Protein 2IEQ (pdb70)

Solvent-accessible surface area: 12269 Å² total; per-residue (Å²): 65,56,112,25,8,20,34,0,0,46,16,2,11,68,2,12,42,14,7,0,69,0,2,92,8,1,11,61,0,0,60,79,0,14,87,14,1,24,64,1,5,72,29,2,64,111,25,93,95,157,86,73,136,2,78,0,63,69,8,17,147,84,0,89,53,48,14,62,39,0,79,113,10,18,97,88,0,75,36,30,4,76,98,0,86,70,69,265,196,32,72,91,21,8,17,37,0,0,50,6,1,13,71,2,11,40,14,8,0,67,0,1,90,7,0,11,62,0,0,75,80,0,20,73,7,1,26,83,16,5,74,46,1,61,128,22,55,99,153,132,78,74,137,1,78,0,46,75,8,4,111,92,0,84,56,45,18,63,39,0,73,95,3,16,102,84,0,81,32,30,2,77,92,5,93,94,117,179,30,61,82,24,8,19,36,0,0,40,2,1,11,83,2,13,42,23,8,0,66,0,2,90,11,1,10,62,0,0,62,82,0,22,86,10,0,41,69,2,11,71,27,10,97,124,28,69,94,127,121,127,149,3,66,0,62,67,8,15,158,92,0,102,53,42,18,61,40,0,76,108,8,16,102,90,0,79,29,26,3,75,85,1,94,95,95

Organism: Human coronavirus NL63 (NCBI:txid277944)

B-factor: mean 23.49, std 12.15, range [8.64, 63.47]

Nearest PDB structures (foldseek):
  2ieq-assembly1_C  TM=1.011E+00  e=1.672E-11  Human coronavirus NL63
  2ieq-assembly1_A  TM=9.957E-01  e=9.285E-11  Human coronavirus NL63
  6zvs-assembly1_A  TM=4.758E-01  e=7.564E+00  Nostoc punctiforme
  2ieq-assembly1_B  TM=1.011E+00  e=1.582E-11  Human coronavirus NL63
  5zhy-assembly1_A  TM=9.911E-01  e=1.911E-06  Human coronavirus 229E

GO terms:
  GO:0005515 protein binding (F, IPI)
  GO:0046813 receptor-mediated virion attachment to host cell (P, IDA)
  GO:0046789 host cell surface receptor binding (F, IPI)

Sequence (265 aa):
AINNIVASFSSVNDAITQTAEAIHTVTIALNKIQDVVNQQGSALNHLTSQLTYLNLSSELKQLEAKTASLFQTTVELQGLIDQINSTYKAINNIVASFSSVNDAITQTAEAIHTVTIALNKIQDVVNQQGSALNHLTSQLLTYLNLSSELKQLEAKTASLFQTTVELQGLIDQINSTKAINNIVASFSSVNDAITQTAEAIHTVTIALNKIQDVVNQQGSALNHLTSQLTYLNLSSELKQLEAKTASLFQTTVELQGLIDQINST

Radius of gyration: 22.38 Å; Cα contacts (8 Å, |Δi|>4): 310; chains: 3; bounding box: 73×26×57 Å

Foldseek 3Di:
DLVVVLVVLVVVLVVLLVVLVVLVVVLVVVVVVLVVVQVVVVVVVVVVVCDDRDDCPVVSVVSPVVSVVSVVVSVVSVVVSVVSVVDD/DVLVVVLVVLVVVLVVLLVVLVVLVVVLVVVVVVLVVVQVVVVVVVVVVVVVDDRDDCPVVSVVSVVVSVVSVVVSVVSVVVSVVSVVD/DVLVVVLVVLVVVLVVLLVVLVVLVVVLVVVVVVLVVQQVVVVVVVVVVVVVPGDDCPVVSVVSPVVSVVSVVVSVVSVVVSVVSVVD

Secondary structure (DSSP, 8-state):
-HHHHHHHHHHHHHHHHHHHHHHHHHHHHHHHHHHHHHHHHHHHHHHH---PPP--HHHHHHHHHHHHHHHHHHHHHHHHHHHHHH--/-HHHHHHHHHHHHHHHHHHHHHHHHHHHHHHHHHHHHHHHHHHHHHHHHHH-------HHHHHHHHHHHHHHHHHHHHHHHHHHHHHH-/-HHHHHHHHHHHHHHHHHHHHHHHHHHHHHHHHHHHHHHHHHHHHHHHHHH------HHHHHHHHHHHHHHHHHHHHHHHHHHHHHH-

InterPro domains:
  IPR002551 Spike glycoprotein S1, coronavirus [PF01600] (204-610)
  IPR002552 Spike glycoprotein S2, coronavirus [PF01601] (762-1312)
  IPR042552 Spike glycoprotein, Alphacoronavirus [MF_04200] (1-1356)
  IPR043473 Spike glycoprotein S2 superfamily, coronavirus [SSF111474] (974-1092)
  IPR043473 Spike glycoprotein S2 superfamily, coronavirus [SSF111474] (1174-1284)
  IPR043607 Coronavirus spike glycoprotein S1, C-terminal [PF19209] (625-680)
  IPR043614 Spike glycoprotein S2, coronavirus, C-terminal [PF19214] (1316-1356)
  IPR044873 Spike glycoprotein S2, coronavirus, heptad repeat 1 [PS51923] (948-1067)
  IPR044874 Spike glycoprotein S2, coronavirus, heptad repeat 2 [PS51924] (1212-1308)

Structure (mmCIF, N/CA/C/O backbone):
data_2IEQ
#
_entry.id   2IEQ
#
_cell.length_a   50.020
_cell.length_b   51.688
_cell.length_c   54.080
_cell.angle_alpha   90.00
_cell.angle_beta   107.56
_cell.angle_gamma   90.00
#
_symmetry.space_group_name_H-M   'P 1 21 1'
#
loop_
_entity.id
_entity.type
_entity.pdbx_description
1 polymer 'Spike glycoprotein'
2 non-polymer 'SODIUM ION'
3 non-polymer 'ACETATE ION'
4 water water
#
loop_
_atom_site.group_PDB
_atom_site.id
_atom_site.type_symbol
_atom_site.label_atom_id
_atom_site.label_alt_id
_atom_site.label_comp_id
_atom_site.label_asym_id
_atom_site.label_entity_id
_atom_site.label_seq_id
_atom_site.pdbx_PDB_ins_code
_atom_site.Cartn_x
_atom_site.Cartn_y
_atom_site.Cartn_z
_atom_site.occupancy
_atom_site.B_iso_or_equiv
_atom_site.auth_seq_id
_atom_site.auth_comp_id
_atom_site.auth_asym_id
_atom_site.auth_atom_id
_atom_site.pdbx_PDB_model_num
ATOM 1 N N . ALA A 1 2 ? 16.720 27.984 34.032 1.00 42.77 2 ALA A N 1
ATOM 2 C CA . ALA A 1 2 ? 18.142 27.593 33.805 1.00 41.98 2 ALA A CA 1
ATOM 3 C C . ALA A 1 2 ? 18.336 26.880 32.453 1.00 41.29 2 ALA A C 1
ATOM 4 O O . ALA A 1 2 ? 19.448 26.902 31.890 1.00 41.27 2 ALA A O 1
ATOM 6 N N . ILE A 1 3 ? 17.249 26.283 31.935 1.00 39.60 3 ILE A N 1
ATOM 7 C CA . ILE A 1 3 ? 17.254 25.522 30.681 1.00 38.13 3 ILE A CA 1
ATOM 8 C C . ILE A 1 3 ? 17.812 26.347 29.546 1.00 36.56 3 ILE A C 1
ATOM 9 O O . ILE A 1 3 ? 18.604 25.850 28.744 1.00 35.08 3 ILE A O 1
ATOM 14 N N . ASN A 1 4 ? 17.400 27.611 29.479 1.00 34.45 4 ASN A N 1
ATOM 15 C CA . ASN A 1 4 ? 17.848 28.466 28.400 1.00 32.66 4 ASN A CA 1
ATOM 16 C C . ASN A 1 4 ? 19.362 28.546 28.366 1.00 30.15 4 ASN A C 1
ATOM 17 O O . ASN A 1 4 ? 19.931 28.492 27.296 1.00 29.40 4 ASN A O 1
ATOM 22 N N . ASN A 1 5 ? 19.994 28.669 29.532 1.00 27.71 5 ASN A N 1
ATOM 23 C CA . ASN A 1 5 ? 21.445 28.826 29.586 1.00 26.15 5 ASN A CA 1
ATOM 24 C C . ASN A 1 5 ? 22.190 27.524 29.318 1.00 25.42 5 ASN A C 1
ATOM 25 O O . ASN A 1 5 ? 23.310 27.561 28.813 1.00 23.20 5 ASN A O 1
ATOM 30 N N . ILE A 1 6 ? 21.595 26.393 29.722 1.00 23.41 6 ILE A N 1
ATOM 31 C CA . ILE A 1 6 ? 22.086 25.068 29.298 1.00 21.41 6 ILE A CA 1
ATOM 32 C C . ILE A 1 6 ? 22.026 24.901 27.781 1.00 20.28 6 ILE A C 1
ATOM 33 O O . ILE A 1 6 ? 23.000 24.448 27.169 1.00 18.98 6 ILE A O 1
ATOM 38 N N . VAL A 1 7 ? 20.878 25.231 27.187 1.00 19.44 7 VAL A N 1
ATOM 39 C CA . VAL A 1 7 ? 20.752 25.237 25.741 1.00 19.03 7 VAL A CA 1
ATOM 40 C C . VAL A 1 7 ? 21.775 26.152 25.075 1.00 18.74 7 VAL A C 1
ATOM 41 O O . VAL A 1 7 ? 22.439 25.747 24.114 1.00 18.79 7 VAL A O 1
ATOM 45 N N . ALA A 1 8 ? 21.928 27.369 25.586 1.00 17.91 8 ALA A N 1
ATOM 46 C CA . ALA A 1 8 ? 22.839 28.317 24.972 1.00 16.69 8 ALA A CA 1
ATOM 47 C C . ALA A 1 8 ? 24.283 27.803 25.105 1.00 16.33 8 ALA A C 1
ATOM 48 O O . ALA A 1 8 ? 25.131 27.995 24.201 1.00 14.81 8 ALA A O 1
ATOM 50 N N . SER A 1 9 ? 24.550 27.147 26.210 1.00 14.35 9 SER A N 1
ATOM 51 C CA . SER A 1 9 ? 25.914 26.657 26.466 1.00 15.70 9 SER A CA 1
ATOM 52 C C . SER A 1 9 ? 26.230 25.492 25.504 1.00 15.30 9 SER A C 1
ATOM 53 O O . SER A 1 9 ? 27.299 25.461 24.893 1.00 15.27 9 SER A O 1
ATOM 56 N N . PHE A 1 10 ? 25.305 24.529 25.346 1.00 14.83 10 PHE A N 1
ATOM 57 C CA . PHE A 1 10 ? 25.519 23.489 24.298 1.00 13.32 10 PHE A CA 1
ATOM 58 C C . PHE A 1 10 ? 25.633 24.101 22.909 1.00 14.19 10 PHE A C 1
ATOM 59 O O . PHE A 1 10 ? 26.438 23.635 22.091 1.00 13.31 10 PHE A O 1
ATOM 67 N N . SER A 1 11 ? 24.812 25.123 22.599 1.00 13.08 11 SER A N 1
ATOM 68 C CA . SER A 1 11 ? 24.937 25.762 21.274 1.00 14.37 11 SER A CA 1
ATOM 69 C C . SER A 1 11 ? 26.343 26.398 21.082 1.00 14.60 11 SER A C 1
ATOM 70 O O . SER A 1 11 ? 26.943 26.339 19.980 1.00 14.85 11 SER A O 1
ATOM 73 N N . SER A 1 12 ? 26.855 26.997 22.145 1.00 14.18 12 SER A N 1
ATOM 74 C CA . SER A 1 12 ? 28.209 27.577 22.090 1.00 15.22 12 SER A CA 1
ATOM 75 C C . SER A 1 12 ? 29.243 26.478 21.829 1.00 13.55 12 SER A C 1
ATOM 76 O O . SER A 1 12 ? 30.131 26.614 20.977 1.00 13.62 12 SER A O 1
ATOM 79 N N . VAL A 1 13 ? 29.098 25.355 22.530 1.00 13.54 13 VAL A N 1
ATOM 80 C CA . VAL A 1 13 ? 30.033 24.221 22.348 1.00 12.73 13 VAL A CA 1
ATOM 81 C C . VAL A 1 13 ? 29.916 23.663 20.909 1.00 12.62 13 VAL A C 1
ATOM 82 O O . VAL A 1 13 ? 30.901 23.320 20.301 1.00 11.93 13 VAL A O 1
ATOM 86 N N . ASN A 1 14 ? 28.689 23.548 20.386 1.00 12.09 14 ASN A N 1
ATOM 87 C CA . ASN A 1 14 ? 28.511 22.983 19.040 1.00 12.79 14 ASN A CA 1
ATOM 88 C C . ASN A 1 14 ? 29.191 23.912 18.037 1.00 14.64 14 ASN A C 1
ATOM 89 O O . ASN A 1 14 ? 29.760 23.454 17.030 1.00 14.58 14 ASN A O 1
ATOM 94 N N . ASP A 1 15 ? 29.113 25.220 18.274 1.00 15.81 15 ASP A N 1
ATOM 95 C CA . ASP A 1 15 ? 29.847 26.166 17.416 1.00 17.56 15 ASP A CA 1
ATOM 96 C C . ASP A 1 15 ? 31.376 25.920 17.442 1.00 16.30 15 ASP A C 1
ATOM 97 O O . ASP A 1 15 ? 32.045 25.997 16.422 1.00 16.30 15 ASP A O 1
ATOM 102 N N . ALA A 1 16 ? 31.916 25.594 18.616 1.00 15.14 16 ALA A N 1
ATOM 103 C CA . ALA A 1 16 ? 33.350 25.286 18.743 1.00 13.55 16 ALA A CA 1
ATOM 104 C C . ALA A 1 16 ? 33.666 23.991 17.966 1.00 12.41 16 ALA A C 1
ATOM 105 O O . ALA A 1 16 ? 34.692 23.894 17.275 1.00 14.93 16 ALA A O 1
ATOM 107 N N . ILE A 1 17 ? 32.747 23.024 17.995 1.00 10.22 17 ILE A N 1
ATOM 108 C CA . ILE A 1 17 ? 33.007 21.753 17.309 1.00 11.30 17 ILE A CA 1
ATOM 109 C C . ILE A 1 17 ? 33.050 22.026 15.789 1.00 10.96 17 ILE A C 1
ATOM 110 O O . ILE A 1 17 ? 33.927 21.542 15.116 1.00 11.94 17 ILE A O 1
ATOM 115 N N . THR A 1 18 ? 32.103 22.838 15.297 1.00 10.94 18 THR A N 1
ATOM 116 C CA . THR A 1 18 ? 32.078 23.282 13.895 1.00 12.63 18 THR A CA 1
ATOM 117 C C . THR A 1 18 ? 33.389 23.946 13.493 1.00 11.50 18 THR A C 1
ATOM 118 O O . THR A 1 18 ? 33.988 23.587 12.465 1.00 13.77 18 THR A O 1
ATOM 122 N N . GLN A 1 19 ? 33.882 24.875 14.305 1.00 11.89 19 GLN A N 1
ATOM 123 C CA . GLN A 1 19 ? 35.087 25.632 14.031 1.00 13.10 19 GLN A CA 1
ATOM 124 C C . GLN A 1 19 ? 36.285 24.677 13.997 1.00 12.79 19 GLN A C 1
ATOM 125 O O . GLN A 1 19 ? 37.207 24.803 13.164 1.00 12.31 19 GLN A O 1
ATOM 131 N N . THR A 1 20 ? 36.278 23.707 14.883 1.00 11.71 20 THR A N 1
ATOM 132 C CA . THR A 1 20 ? 37.386 22.720 14.947 1.00 11.07 20 THR A CA 1
ATOM 133 C C . THR A 1 20 ? 37.390 21.853 13.679 1.00 12.02 20 THR A C 1
ATOM 134 O O . THR A 1 20 ? 38.428 21.572 13.140 1.00 10.80 20 THR A O 1
ATOM 138 N N . ALA A 1 21 ? 36.209 21.439 13.213 1.00 12.74 21 ALA A N 1
ATOM 139 C CA . ALA A 1 21 ? 36.130 20.584 12.034 1.00 12.95 21 ALA A CA 1
ATOM 140 C C . ALA A 1 21 ? 36.681 21.374 10.867 1.00 12.45 21 ALA A C 1
ATOM 141 O O . ALA A 1 21 ? 37.432 20.826 10.057 1.00 10.83 21 ALA A O 1
ATOM 143 N N . GLU A 1 22 ? 36.279 22.651 10.794 1.00 13.37 22 GLU A N 1
ATOM 144 C CA . GLU A 1 22 ? 36.721 23.553 9.730 1.00 12.67 22 GLU A CA 1
ATOM 145 C C . GLU A 1 22 ? 38.237 23.764 9.776 1.00 13.87 22 GLU A C 1
ATOM 146 O O . GLU A 1 22 ? 38.948 23.719 8.742 1.00 12.54 22 GLU A O 1
ATOM 152 N N . ALA A 1 23 ? 38.737 23.931 10.993 1.00 11.46 23 ALA A N 1
ATOM 153 C CA . ALA A 1 23 ? 40.170 24.148 11.173 1.00 12.34 23 ALA A CA 1
ATOM 154 C C . ALA A 1 23 ? 40.911 22.903 10.741 1.00 12.07 23 ALA A C 1
ATOM 155 O O . ALA A 1 23 ? 41.933 22.977 10.031 1.00 12.30 23 ALA A O 1
ATOM 157 N N . ILE A 1 24 ? 40.432 21.730 11.139 1.00 10.28 24 ILE A N 1
ATOM 158 C CA . ILE A 1 24 ? 41.136 20.498 10.653 1.00 11.90 24 ILE A CA 1
ATOM 159 C C . ILE A 1 24 ? 41.114 20.350 9.112 1.00 12.67 24 ILE A C 1
ATOM 160 O O . ILE A 1 24 ? 42.107 19.890 8.454 1.00 11.25 24 ILE A O 1
ATOM 165 N N . HIS A 1 25 ? 39.961 20.718 8.517 1.00 11.94 25 HIS A N 1
ATOM 166 C CA . HIS A 1 25 ? 39.868 20.767 7.045 1.00 12.31 25 HIS A CA 1
ATOM 167 C C . HIS A 1 25 ? 41.001 21.636 6.471 1.00 11.79 25 HIS A C 1
ATOM 168 O O . HIS A 1 25 ? 41.702 21.191 5.550 1.00 12.16 25 HIS A O 1
ATOM 175 N N . THR A 1 26 ? 41.199 22.842 7.018 1.00 11.95 26 THR A N 1
ATOM 176 C CA . THR A 1 26 ? 42.239 23.781 6.515 1.00 11.75 26 THR A CA 1
ATOM 177 C C . THR A 1 26 ? 43.648 23.166 6.683 1.00 10.79 26 THR A C 1
ATOM 178 O O . THR A 1 26 ? 44.516 23.262 5.799 1.00 11.28 26 THR A O 1
ATOM 182 N N . VAL A 1 27 ? 43.876 22.541 7.831 1.00 9.23 27 VAL A N 1
ATOM 183 C CA . VAL A 1 27 ? 45.193 21.888 8.060 1.00 8.92 27 VAL A CA 1
ATOM 184 C C . VAL A 1 27 ? 45.401 20.792 6.970 1.00 10.44 27 VAL A C 1
ATOM 185 O O . VAL A 1 27 ? 46.506 20.620 6.454 1.00 12.10 27 VAL A O 1
ATOM 189 N N . THR A 1 28 ? 44.353 20.049 6.624 1.00 10.62 28 THR A N 1
ATOM 190 C CA . THR A 1 28 ? 44.433 18.972 5.605 1.00 12.11 28 THR A CA 1
ATOM 191 C C . THR A 1 28 ? 44.856 19.563 4.236 1.00 13.15 28 THR A C 1
ATOM 192 O O . THR A 1 28 ? 45.750 19.016 3.524 1.00 12.35 28 THR A O 1
ATOM 196 N N . ILE A 1 29 ? 44.238 20.687 3.891 1.00 12.51 29 ILE A N 1
ATOM 197 C CA . ILE A 1 29 ? 44.550 21.385 2.645 1.00 12.57 29 ILE A CA 1
ATOM 198 C C . ILE A 1 29 ? 46.038 21.850 2.708 1.00 13.27 29 ILE A C 1
ATOM 199 O O . ILE A 1 29 ? 46.787 21.609 1.748 1.00 12.99 29 ILE A O 1
ATOM 204 N N . ALA A 1 30 ? 46.447 22.418 3.841 1.00 11.74 30 ALA A N 1
ATOM 205 C CA . ALA A 1 30 ? 47.857 22.882 4.020 1.00 11.18 30 ALA A CA 1
ATOM 206 C C . ALA A 1 30 ? 48.839 21.721 3.840 1.00 10.85 30 ALA A C 1
ATOM 207 O O . ALA A 1 30 ? 49.841 21.815 3.076 1.00 12.46 30 ALA A O 1
ATOM 209 N N . LEU A 1 31 ? 48.571 20.607 4.526 1.00 10.27 31 LEU A N 1
ATOM 210 C CA . LEU A 1 31 ? 49.466 19.438 4.489 1.00 12.13 31 LEU A CA 1
ATOM 211 C C . LEU A 1 31 ? 49.571 18.851 3.036 1.00 11.93 31 LEU A C 1
ATOM 212 O O . LEU A 1 31 ? 50.661 18.455 2.615 1.00 12.67 31 LEU A O 1
ATOM 217 N N . ASN A 1 32 ? 48.453 18.841 2.308 1.00 12.42 32 ASN A N 1
ATOM 218 C CA . ASN A 1 32 ? 48.430 18.371 0.900 1.00 15.51 32 ASN A CA 1
ATOM 219 C C . ASN A 1 32 ? 49.288 19.277 -0.008 1.00 14.27 32 ASN A C 1
ATOM 220 O O . ASN A 1 32 ? 50.081 18.747 -0.844 1.00 15.51 32 ASN A O 1
ATOM 225 N N . LYS A 1 33 ? 49.177 20.601 0.182 1.00 13.65 33 LYS A N 1
ATOM 226 C CA . LYS A 1 33 ? 49.978 21.560 -0.582 1.00 13.98 33 LYS A CA 1
ATOM 227 C C . LYS A 1 33 ? 51.449 21.360 -0.222 1.00 14.10 33 LYS A C 1
ATOM 228 O O . LYS A 1 33 ? 52.293 21.394 -1.074 1.00 13.73 33 LYS A O 1
ATOM 234 N N . ILE A 1 34 ? 51.738 21.113 1.039 1.00 13.14 34 ILE A N 1
ATOM 235 C CA . ILE A 1 34 ? 53.164 20.903 1.460 1.00 12.45 34 ILE A CA 1
ATOM 236 C C . ILE A 1 34 ? 53.739 19.684 0.720 1.00 13.47 34 ILE A C 1
ATOM 237 O O . ILE A 1 34 ? 54.842 19.744 0.145 1.00 13.78 34 ILE A O 1
ATOM 242 N N . GLN A 1 35 ? 53.020 18.566 0.792 1.00 14.54 35 GLN A N 1
ATOM 243 C CA . GLN A 1 35 ? 53.444 17.264 0.181 1.00 14.82 35 GLN A CA 1
ATOM 244 C C . GLN A 1 35 ? 53.807 17.458 -1.304 1.00 15.46 35 GLN A C 1
ATOM 245 O O . GLN A 1 35 ? 54.883 17.033 -1.751 1.00 14.70 35 GLN A O 1
ATOM 251 N N . ASP A 1 36 ? 52.910 18.134 -2.013 1.00 16.28 36 ASP A N 1
ATOM 252 C CA . ASP A 1 36 ? 52.980 18.375 -3.472 1.00 17.51 36 ASP A CA 1
ATOM 253 C C . ASP A 1 36 ? 54.226 19.166 -3.765 1.00 16.23 36 ASP A C 1
ATOM 254 O O . ASP A 1 36 ? 55.030 18.790 -4.643 1.00 18.36 36 ASP A O 1
ATOM 259 N N . VAL A 1 37 ? 54.494 20.211 -2.977 1.00 15.41 37 VAL A N 1
ATOM 260 C CA . VAL A 1 37 ? 55.712 20.998 -3.233 1.00 15.80 37 VAL A CA 1
ATOM 261 C C . VAL A 1 37 ? 56.983 20.241 -2.851 1.00 16.65 37 VAL A C 1
ATOM 262 O O . VAL A 1 37 ? 57.981 20.225 -3.624 1.00 15.21 37 VAL A O 1
ATOM 266 N N . VAL A 1 38 ? 56.979 19.604 -1.675 1.00 15.53 38 VAL A N 1
ATOM 267 C CA . VAL A 1 38 ? 58.189 18.951 -1.182 1.00 16.40 38 VAL A CA 1
ATOM 268 C C . VAL A 1 38 ? 58.587 17.874 -2.174 1.00 16.27 38 VAL A C 1
ATOM 269 O O . VAL A 1 38 ? 59.801 17.697 -2.450 1.00 17.32 38 VAL A O 1
ATOM 273 N N . ASN A 1 39 ? 57.579 17.191 -2.738 1.00 17.24 39 ASN A N 1
ATOM 274 C CA . ASN A 1 39 ? 57.851 16.092 -3.678 1.00 18.94 39 ASN A CA 1
ATOM 275 C C . ASN A 1 39 ? 58.276 16.615 -5.045 1.00 20.24 39 ASN A C 1
ATOM 276 O O . ASN A 1 39 ? 59.139 16.021 -5.709 1.00 20.96 39 ASN A O 1
ATOM 281 N N . GLN A 1 40 ? 57.734 17.759 -5.425 1.00 20.83 40 GLN A N 1
ATOM 282 C CA . GLN A 1 40 ? 58.291 18.442 -6.619 1.00 21.87 40 GLN A CA 1
ATOM 283 C C . GLN A 1 40 ? 59.776 18.765 -6.447 1.00 22.02 40 GLN A C 1
ATOM 284 O O . GLN A 1 40 ? 60.591 18.552 -7.360 1.00 22.25 40 GLN A O 1
ATOM 290 N N . GLN A 1 41 ? 60.166 19.276 -5.280 1.00 19.83 41 GLN A N 1
ATOM 291 C CA . GLN A 1 41 ? 61.574 19.602 -5.064 1.00 20.39 41 GLN A CA 1
ATOM 292 C C . GLN A 1 41 ? 62.482 18.386 -4.952 1.00 22.19 41 GLN A C 1
ATOM 293 O O . GLN A 1 41 ? 63.612 18.416 -5.442 1.00 22.73 41 GLN A O 1
ATOM 299 N N . GLY A 1 42 ? 62.021 17.338 -4.276 1.00 22.19 42 GLY A N 1
ATOM 300 C CA . GLY A 1 42 ? 62.767 16.096 -4.192 1.00 23.13 42 GLY A CA 1
ATOM 301 C C . GLY A 1 42 ? 63.038 15.547 -5.588 1.00 25.47 42 GLY A C 1
ATOM 302 O O . GLY A 1 42 ? 64.129 15.037 -5.840 1.00 24.74 42 GLY A O 1
ATOM 303 N N . SER A 1 43 ? 62.048 15.671 -6.479 1.00 27.01 43 SER A N 1
ATOM 304 C CA . SER A 1 43 ? 62.154 15.159 -7.859 1.00 29.41 43 SER A CA 1
ATOM 305 C C . SER A 1 43 ? 63.182 15.976 -8.635 1.00 30.29 43 SER A C 1
ATOM 306 O O . SER A 1 43 ? 64.040 15.412 -9.324 1.00 29.84 43 SER A O 1
ATOM 309 N N . ALA A 1 44 ? 63.117 17.298 -8.481 1.00 31.45 44 ALA A N 1
ATOM 310 C CA . ALA A 1 44 ? 64.086 18.186 -9.113 1.00 32.06 44 ALA A CA 1
ATOM 311 C C . ALA A 1 44 ? 65.503 17.889 -8.625 1.00 33.36 44 ALA A C 1
ATOM 312 O O . ALA A 1 44 ? 66.431 17.805 -9.445 1.00 33.02 44 ALA A O 1
ATOM 314 N N . LEU A 1 45 ? 65.675 17.688 -7.313 1.00 34.14 45 LEU A N 1
ATOM 315 C CA . LEU A 1 45 ? 66.969 17.299 -6.753 1.00 35.88 45 LEU A CA 1
ATOM 316 C C . LEU A 1 45 ? 67.444 15.957 -7.274 1.00 36.88 45 LEU A C 1
ATOM 317 O O . LEU A 1 45 ? 68.651 15.786 -7.481 1.00 37.55 45 LEU A O 1
ATOM 322 N N . ASN A 1 46 ? 66.526 14.999 -7.433 1.00 37.79 46 ASN A N 1
ATOM 323 C CA . ASN A 1 46 ? 66.917 13.675 -7.941 1.00 39.86 46 ASN A CA 1
ATOM 324 C C . ASN A 1 46 ? 67.539 13.819 -9.315 1.00 40.93 46 ASN A C 1
ATOM 325 O O . ASN A 1 46 ? 68.704 13.436 -9.516 1.00 41.28 46 ASN A O 1
ATOM 330 N N . HIS A 1 47 ? 66.765 14.412 -10.224 1.00 42.24 47 HIS A N 1
ATOM 331 C CA . HIS A 1 47 ? 67.192 14.692 -11.582 1.00 45.15 47 HIS A CA 1
ATOM 332 C C . HIS A 1 47 ? 68.573 15.347 -11.626 1.00 46.01 47 HIS A C 1
ATOM 333 O O . HIS A 1 47 ? 69.477 14.875 -12.328 1.00 46.81 47 HIS A O 1
ATOM 340 N N . LEU A 1 48 ? 68.731 16.417 -10.855 1.00 47.29 48 LEU A N 1
ATOM 341 C CA . LEU A 1 48 ? 69.955 17.205 -10.819 1.00 48.41 48 LEU A CA 1
ATOM 342 C C . LEU A 1 48 ? 71.151 16.432 -10.260 1.00 49.71 48 LEU A C 1
ATOM 343 O O . LEU A 1 48 ? 72.300 16.717 -10.613 1.00 49.72 48 LEU A O 1
ATOM 348 N N . THR A 1 49 ? 70.899 15.466 -9.380 1.00 50.90 49 THR A N 1
ATOM 349 C CA . THR A 1 49 ? 71.991 14.645 -8.890 1.00 52.46 49 THR A CA 1
ATOM 350 C C . THR A 1 49 ? 72.337 13.607 -9.959 1.00 53.26 49 THR A C 1
ATOM 351 O 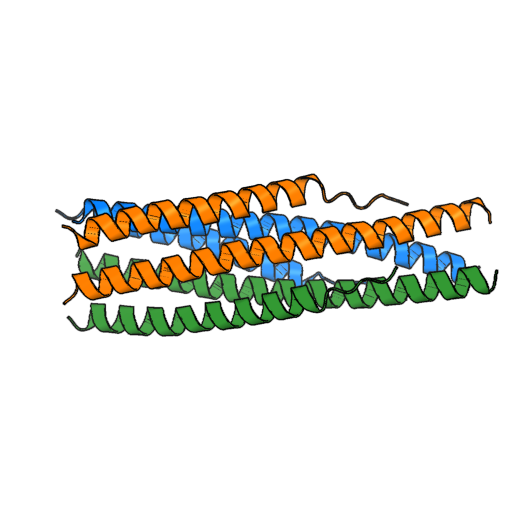O . THR A 1 49 ? 73.506 13.344 -10.221 1.00 53.29 49 THR A O 1
ATOM 355 N N . SER A 1 50 ? 71.307 13.064 -10.596 1.00 54.59 50 SER A N 1
ATOM 356 C CA . SER A 1 50 ? 71.443 12.119 -11.700 1.00 55.66 50 SER A CA 1
ATOM 357 C C . SER A 1 50 ? 72.154 12.694 -12.947 1.00 56.38 50 SER A C 1
ATOM 358 O O . SER A 1 50 ? 72.326 11.981 -13.951 1.00 56.61 50 SER A O 1
ATOM 361 N N . GLN A 1 51 ? 72.541 13.973 -12.882 1.00 56.67 51 GLN A N 1
ATOM 362 C CA . GLN A 1 51 ? 73.234 14.661 -13.983 1.00 56.96 51 GLN A CA 1
ATOM 363 C C . GLN A 1 51 ? 74.611 15.161 -13.580 1.00 56.70 51 GLN A C 1
ATOM 364 O O . GLN A 1 51 ? 75.609 14.512 -13.873 1.00 56.75 51 GLN A O 1
ATOM 370 N N . LEU A 1 69 ? 66.356 10.150 -2.963 1.00 34.32 69 LEU A N 1
ATOM 371 C CA . LEU A 1 69 ? 65.640 10.915 -1.940 1.00 33.56 69 LEU A CA 1
ATOM 372 C C . LEU A 1 69 ? 64.268 10.327 -1.641 1.00 32.29 69 LEU A C 1
ATOM 373 O O . LEU A 1 69 ? 63.531 9.944 -2.546 1.00 33.46 69 LEU A O 1
ATOM 378 N N . THR A 1 70 ? 63.918 10.278 -0.366 1.00 30.50 70 THR A N 1
ATOM 379 C CA . THR A 1 70 ? 62.617 9.748 0.044 1.00 28.43 70 THR A CA 1
ATOM 380 C C . THR A 1 70 ? 61.426 10.506 -0.565 1.00 27.41 70 THR A C 1
ATOM 381 O O . THR A 1 70 ? 61.448 11.744 -0.652 1.00 26.26 70 THR A O 1
ATOM 385 N N . TYR A 1 71 ? 60.400 9.774 -1.006 1.00 24.61 71 TYR A N 1
ATOM 386 C CA . TYR A 1 71 ? 59.129 10.416 -1.388 1.00 23.16 71 TYR A CA 1
ATOM 387 C C . TYR A 1 71 ? 58.329 10.754 -0.110 1.00 20.30 71 TYR A C 1
ATOM 388 O O . TYR A 1 71 ? 58.203 9.900 0.762 1.00 22.12 71 TYR A O 1
ATOM 397 N N . LEU A 1 72 ? 57.829 11.981 0.023 1.00 16.77 72 LEU A N 1
ATOM 398 C CA . LEU A 1 72 ? 57.026 12.332 1.233 1.00 15.67 72 LEU A CA 1
ATOM 399 C C . LEU A 1 72 ? 55.608 11.820 1.033 1.00 13.75 72 LEU A C 1
ATOM 400 O O . LEU A 1 72 ? 54.867 12.314 0.153 1.00 15.58 72 LEU A O 1
ATOM 405 N N . ASN A 1 73 ? 55.213 10.883 1.914 1.00 12.72 73 ASN A N 1
ATOM 406 C CA . ASN A 1 73 ? 53.926 10.225 1.741 1.00 12.85 73 ASN A CA 1
ATOM 407 C C . ASN A 1 73 ? 53.015 10.534 2.913 1.00 11.37 73 ASN A C 1
ATOM 408 O O . ASN A 1 73 ? 53.211 9.959 4.007 1.00 11.92 73 ASN A O 1
ATOM 413 N N . LEU A 1 74 ? 52.062 11.454 2.715 1.00 11.23 74 LEU A N 1
ATOM 414 C CA . LEU A 1 74 ? 51.106 11.834 3.751 1.00 11.30 74 LEU A CA 1
ATOM 415 C C . LEU A 1 74 ? 49.679 11.277 3.459 1.00 12.74 74 LEU A C 1
ATOM 416 O O . LEU A 1 74 ? 48.700 11.738 4.001 1.00 12.34 74 LEU A O 1
ATOM 421 N N . SER A 1 75 ? 49.590 10.326 2.525 1.00 10.79 75 SER A N 1
ATOM 422 C CA . SER A 1 75 ? 48.252 9.904 2.044 1.00 11.78 75 SER A CA 1
ATOM 423 C C . SER A 1 75 ? 47.373 9.367 3.187 1.00 12.22 75 SER A C 1
ATOM 424 O O . SER A 1 75 ? 46.175 9.738 3.255 1.00 13.67 75 SER A O 1
ATOM 427 N N . SER A 1 76 ? 47.970 8.542 4.056 1.00 12.84 76 SER A N 1
ATOM 428 C CA . SER A 1 76 ? 47.207 7.908 5.175 1.00 13.84 76 SER A CA 1
ATOM 429 C C . SER A 1 76 ? 46.763 8.987 6.165 1.00 13.85 76 SER A C 1
ATOM 430 O O . SER A 1 76 ? 45.631 8.955 6.660 1.00 15.04 76 SER A O 1
ATOM 433 N N . GLU A 1 77 ? 47.671 9.940 6.436 1.00 12.72 77 GLU A N 1
ATOM 434 C CA . GLU A 1 77 ? 47.328 10.997 7.397 1.00 12.17 77 GLU A CA 1
ATOM 435 C C . GLU A 1 77 ? 46.233 11.899 6.852 1.00 12.40 77 GLU A C 1
ATOM 436 O O . GLU A 1 77 ? 45.292 12.266 7.584 1.00 11.56 77 GLU A O 1
ATOM 442 N N . LEU A 1 78 ? 46.302 12.269 5.577 1.00 12.17 78 LEU A N 1
ATOM 443 C CA . LEU A 1 78 ? 45.260 13.140 4.974 1.00 13.84 78 LEU A CA 1
ATOM 444 C C . LEU A 1 78 ? 43.944 12.413 5.043 1.00 14.16 78 LEU A C 1
ATOM 445 O O . LEU A 1 78 ? 42.923 13.006 5.386 1.00 13.35 78 LEU A O 1
ATOM 450 N N . LYS A 1 79 ? 43.951 11.120 4.691 1.00 14.09 79 LYS A N 1
ATOM 451 C CA . LYS A 1 79 ? 42.686 10.364 4.722 1.00 15.99 79 LYS A CA 1
ATOM 452 C C . LYS A 1 79 ? 42.071 10.342 6.138 1.00 16.09 79 LYS A C 1
ATOM 453 O O . LYS A 1 79 ? 40.849 10.543 6.298 1.00 14.74 79 LYS A O 1
ATOM 459 N N . GLN A 1 80 ? 42.917 10.092 7.130 1.00 15.52 80 GLN A N 1
ATOM 460 C CA . GLN A 1 80 ? 42.502 10.070 8.537 1.00 15.59 80 GLN A CA 1
ATOM 461 C C . GLN A 1 80 ? 41.913 11.440 8.944 1.00 14.26 80 GLN A C 1
ATOM 462 O O . GLN A 1 80 ? 40.880 11.485 9.662 1.00 14.35 80 GLN A O 1
ATOM 468 N N . LEU A 1 81 ? 42.548 12.538 8.494 1.00 12.45 81 LEU A N 1
ATOM 469 C CA . LEU A 1 81 ? 42.076 13.877 8.875 1.00 12.93 81 LEU A CA 1
ATOM 470 C C . LEU A 1 81 ? 40.752 14.178 8.190 1.00 14.60 81 LEU A C 1
ATOM 471 O O . LEU A 1 81 ? 39.867 14.783 8.809 1.00 13.59 81 LEU A O 1
ATOM 476 N N . GLU A 1 82 ? 40.613 13.765 6.919 1.00 15.28 82 GLU A N 1
ATOM 477 C CA . GLU A 1 82 ? 39.307 13.918 6.234 1.00 16.28 82 GLU A CA 1
ATOM 478 C C . GLU A 1 82 ? 38.235 13.125 6.989 1.00 16.69 82 GLU A C 1
ATOM 479 O O . GLU A 1 82 ? 37.096 13.594 7.145 1.00 17.06 82 GLU A O 1
ATOM 485 N N . ALA A 1 83 ? 38.607 11.958 7.524 1.00 16.59 83 ALA A N 1
ATOM 486 C CA . ALA A 1 83 ? 37.650 11.107 8.279 1.00 16.71 83 ALA A CA 1
ATOM 487 C C . ALA A 1 83 ? 37.201 11.814 9.567 1.00 15.92 83 ALA A C 1
ATOM 488 O O . ALA A 1 83 ? 36.000 11.830 9.899 1.00 13.68 83 ALA A O 1
ATOM 490 N N . LYS A 1 84 ? 38.162 12.404 10.282 1.00 15.63 84 LYS A N 1
ATOM 491 C CA . LYS A 1 84 ? 37.882 13.178 11.496 1.00 15.98 84 LYS A CA 1
ATOM 492 C C . LYS A 1 84 ? 37.041 14.433 11.240 1.00 14.53 84 LYS A C 1
ATOM 493 O O . LYS A 1 84 ? 36.111 14.752 12.014 1.00 16.67 84 LYS A O 1
ATOM 499 N N . THR A 1 85 ? 37.321 15.157 10.171 1.00 14.12 85 THR A N 1
ATOM 500 C CA . THR A 1 85 ? 36.523 16.300 9.782 1.00 13.33 85 THR A CA 1
ATOM 501 C C . THR A 1 85 ? 35.051 15.926 9.583 1.00 14.34 85 THR A C 1
ATOM 502 O O . THR A 1 85 ? 34.116 16.532 10.140 1.00 13.89 85 THR A O 1
ATOM 506 N N . ALA A 1 86 ? 34.838 14.910 8.772 1.00 14.26 86 ALA A N 1
ATOM 507 C CA . ALA A 1 86 ? 33.465 14.418 8.526 1.00 14.28 86 ALA A CA 1
ATOM 508 C C . ALA A 1 86 ? 32.779 13.935 9.801 1.00 15.63 86 ALA A C 1
ATOM 509 O O . ALA A 1 86 ? 31.595 14.215 10.035 1.00 16.49 86 ALA A O 1
ATOM 511 N N . SER A 1 87 ? 33.486 13.209 10.639 1.00 14.58 87 SER A N 1
ATOM 512 C CA . SER A 1 87 ? 32.856 12.702 11.876 1.00 16.41 87 SER A CA 1
ATOM 513 C C . SER A 1 87 ? 32.508 13.825 12.831 1.00 15.38 87 SER A C 1
ATOM 514 O O . SER A 1 87 ? 31.457 13.790 13.473 1.00 16.49 87 SER A O 1
ATOM 517 N N . LEU A 1 88 ? 33.389 14.834 12.931 1.00 14.63 88 LEU A N 1
ATOM 518 C CA . LEU A 1 88 ? 33.119 16.028 13.727 1.00 14.32 88 LEU A CA 1
ATOM 519 C C . LEU A 1 88 ? 31.865 16.727 13.204 1.00 15.44 88 LEU A C 1
ATOM 520 O O . LEU A 1 88 ? 30.993 17.092 14.000 1.00 14.72 88 LEU A O 1
ATOM 525 N N . PHE A 1 89 ? 31.781 16.925 11.875 1.00 15.56 89 PHE A N 1
ATOM 526 C CA . PHE A 1 89 ? 30.524 17.500 11.313 1.00 16.37 89 PHE A CA 1
ATOM 527 C C . PHE A 1 89 ? 29.277 16.657 11.645 1.00 17.18 89 PHE A C 1
ATOM 528 O O . PHE A 1 89 ? 28.219 17.201 11.983 1.00 17.26 89 PHE A O 1
ATOM 536 N N . GLN A 1 90 ? 29.407 15.346 11.610 1.00 17.55 90 GLN A N 1
ATOM 537 C CA . GLN A 1 90 ? 28.277 14.468 11.942 1.00 19.02 90 GLN A CA 1
ATOM 538 C C . GLN A 1 90 ? 27.856 14.679 13.415 1.00 18.90 90 GLN A C 1
ATOM 539 O O . GLN A 1 90 ? 26.654 14.769 13.756 1.00 18.46 90 GLN A O 1
ATOM 545 N N . THR A 1 91 ? 28.855 14.816 14.285 1.00 16.58 91 THR A N 1
ATOM 546 C CA . THR A 1 91 ? 28.609 15.114 15.696 1.00 16.17 91 THR A CA 1
ATOM 547 C C . THR A 1 91 ? 27.823 16.409 15.859 1.00 16.02 91 THR A C 1
ATOM 548 O O . THR A 1 91 ? 26.930 16.465 16.684 1.00 16.96 91 THR A O 1
ATOM 552 N N . THR A 1 92 ? 28.102 17.443 15.051 1.00 16.09 92 THR A N 1
ATOM 553 C CA . THR A 1 92 ? 27.364 18.710 15.160 1.00 16.27 92 THR A CA 1
ATOM 554 C C . THR A 1 92 ? 25.884 18.525 14.801 1.00 17.45 92 THR A C 1
ATOM 555 O O . THR A 1 92 ? 25.027 19.162 15.415 1.00 17.93 92 THR A O 1
ATOM 559 N N . VAL A 1 93 ? 25.607 17.672 13.808 1.00 17.72 93 VAL A N 1
ATOM 560 C CA . VAL A 1 93 ? 24.188 17.347 13.453 1.00 17.44 93 VAL A CA 1
ATOM 561 C C . VAL A 1 93 ? 23.498 16.614 14.607 1.00 17.65 93 VAL A C 1
ATOM 562 O O . VAL A 1 93 ? 22.377 17.023 15.053 1.00 19.44 93 VAL A O 1
ATOM 566 N N . GLU A 1 94 ? 24.151 15.576 15.118 1.00 18.53 94 GLU A N 1
ATOM 567 C CA . GLU A 1 94 ? 23.644 14.811 16.284 1.00 19.17 94 GLU A CA 1
ATOM 568 C C . GLU A 1 94 ? 23.430 15.712 17.494 1.00 19.10 94 GLU A C 1
ATOM 569 O O . GLU A 1 94 ? 22.386 15.618 18.187 1.00 18.99 94 GLU A O 1
ATOM 575 N N . LEU A 1 95 ? 24.433 16.543 17.832 1.00 17.31 95 LEU A N 1
ATOM 576 C CA . LEU A 1 95 ? 24.262 17.434 18.986 1.00 16.69 95 LEU A CA 1
ATOM 577 C C . LEU A 1 95 ? 23.181 18.477 18.745 1.00 17.32 95 LEU A C 1
ATOM 578 O O . LEU A 1 95 ? 22.442 18.808 19.683 1.00 19.11 95 LEU A O 1
ATOM 583 N N . GLN A 1 96 ? 23.150 19.096 17.556 1.00 16.82 96 GLN A N 1
ATOM 584 C CA . GLN A 1 96 ? 22.048 20.026 17.228 1.00 18.93 96 GLN A CA 1
ATOM 585 C C . GLN A 1 96 ? 20.677 19.374 17.478 1.00 18.86 96 GLN A C 1
ATOM 586 O O . GLN A 1 96 ? 19.805 19.999 18.100 1.00 20.08 96 GLN A O 1
ATOM 592 N N . GLY A 1 97 ? 20.480 18.155 17.003 1.00 19.59 97 GLY A N 1
ATOM 593 C CA . GLY A 1 97 ? 19.233 17.404 17.318 1.00 19.74 97 GLY A CA 1
ATOM 594 C C . GLY A 1 97 ? 18.956 17.326 18.823 1.00 20.75 97 GLY A C 1
ATOM 595 O O . GLY A 1 97 ? 17.819 17.543 19.316 1.00 19.33 97 GLY A O 1
ATOM 596 N N . LEU A 1 98 ? 19.997 17.059 19.588 1.00 18.09 98 LEU A N 1
ATOM 597 C CA . LEU A 1 98 ? 19.816 16.876 21.014 1.00 17.51 98 LEU A CA 1
ATOM 598 C C . LEU A 1 98 ? 19.525 18.222 21.693 1.00 17.62 98 LEU A C 1
ATOM 599 O O . LEU A 1 98 ? 18.725 18.266 22.646 1.00 18.09 98 LEU A O 1
ATOM 604 N N . ILE A 1 99 ? 20.140 19.322 21.221 1.00 16.12 99 ILE A N 1
ATOM 605 C CA . ILE A 1 99 ? 19.929 20.640 21.850 1.00 17.03 99 ILE A CA 1
ATOM 606 C C . ILE A 1 99 ? 18.471 21.002 21.546 1.00 18.06 99 ILE A C 1
ATOM 607 O O . ILE A 1 99 ? 17.757 21.517 22.406 1.00 16.49 99 ILE A O 1
ATOM 612 N N . ASP A 1 100 ? 18.043 20.699 20.312 1.00 17.63 100 ASP A N 1
ATOM 613 C CA . ASP A 1 100 ? 16.625 20.980 19.943 1.00 18.50 100 ASP A CA 1
ATOM 614 C C . ASP A 1 100 ? 15.671 20.254 20.886 1.00 18.79 100 ASP A C 1
ATOM 615 O O . ASP A 1 100 ? 14.630 20.808 21.268 1.00 19.69 100 ASP A O 1
ATOM 620 N N . GLN A 1 101 ? 16.035 19.030 21.271 1.00 17.87 101 GLN A N 1
ATOM 621 C CA . GLN A 1 101 ? 15.248 18.238 22.182 1.00 19.04 101 GLN A CA 1
ATOM 622 C C . GLN A 1 101 ? 15.203 18.855 23.567 1.00 19.58 101 GLN A C 1
ATOM 623 O O . GLN A 1 101 ? 14.117 18.950 24.193 1.00 19.04 101 GLN A O 1
ATOM 629 N N . ILE A 1 102 ? 16.359 19.333 24.061 1.00 18.92 102 ILE A N 1
ATOM 630 C CA . ILE A 1 102 ? 16.379 19.960 25.380 1.00 18.95 102 ILE A CA 1
ATOM 631 C C . ILE A 1 102 ? 15.553 21.218 25.296 1.00 20.37 102 ILE A C 1
ATOM 632 O O . ILE A 1 102 ? 14.771 21.476 26.170 1.00 22.75 102 ILE A O 1
ATOM 637 N N . ASN A 1 103 ? 15.683 21.975 24.216 1.00 21.94 103 ASN A N 1
ATOM 638 C CA . ASN A 1 103 ? 14.970 23.229 24.078 1.00 24.36 103 ASN A CA 1
ATOM 639 C C . ASN A 1 103 ? 13.439 23.006 23.990 1.00 25.65 103 ASN A C 1
ATOM 640 O O . ASN A 1 103 ? 12.633 23.881 24.352 1.00 27.36 103 ASN A O 1
ATOM 645 N N . SER A 1 104 ? 13.033 21.833 23.543 1.00 25.44 104 SER A N 1
ATOM 646 C CA . SER A 1 104 ? 11.610 21.566 23.360 1.00 27.19 104 SER A CA 1
ATOM 647 C C . SER A 1 104 ? 10.913 21.067 24.624 1.00 28.70 104 SER A C 1
ATOM 648 O O . SER A 1 104 ? 9.682 20.944 24.615 1.00 28.83 104 SER A O 1
ATOM 651 N N . THR A 1 105 ? 11.698 20.739 25.661 1.00 30.66 105 THR A N 1
ATOM 652 C CA . THR A 1 105 ? 11.255 20.372 27.024 1.00 32.93 105 THR A CA 1
ATOM 653 C C . THR A 1 105 ? 9.986 21.118 27.427 1.00 34.91 105 THR A C 1
ATOM 654 O O . THR A 1 105 ? 9.970 22.353 27.509 1.00 35.23 105 THR A O 1
ATOM 658 N N . TYR A 1 106 ? 8.932 20.355 27.684 1.00 36.31 106 TYR A N 1
ATOM 659 C CA . TYR A 1 106 ? 7.608 20.932 27.967 1.00 38.84 106 TYR A CA 1
ATOM 660 C C . TYR A 1 106 ? 7.061 20.288 29.249 1.00 38.91 106 TYR A C 1
ATOM 661 O O . TYR A 1 106 ? 6.968 19.067 29.333 1.00 39.26 106 TYR A O 1
ATOM 670 N N . LYS B 1 1 ? 24.589 17.034 43.355 1.00 38.21 1 LYS B N 1
ATOM 671 C CA . LYS B 1 1 ? 23.344 17.409 42.612 1.00 38.14 1 LYS B CA 1
ATOM 672 C C . LYS B 1 1 ? 23.601 17.609 41.114 1.00 36.85 1 LYS B C 1
ATOM 673 O O . LYS B 1 1 ? 24.703 17.974 40.708 1.00 36.90 1 LYS B O 1
ATOM 679 N N . ALA B 1 2 ? 22.573 17.373 40.304 1.00 35.56 2 ALA B N 1
ATOM 680 C CA . ALA B 1 2 ? 22.694 17.433 38.839 1.00 34.45 2 ALA B CA 1
ATOM 681 C C . ALA B 1 2 ? 23.336 18.734 38.341 1.00 33.25 2 ALA B C 1
ATOM 682 O O . ALA B 1 2 ? 24.303 18.690 37.559 1.00 32.93 2 ALA B O 1
ATOM 684 N N . ILE B 1 3 ? 22.791 19.876 38.775 1.00 31.20 3 ILE B N 1
ATOM 685 C CA . ILE B 1 3 ? 23.279 21.200 38.341 1.00 29.46 3 ILE B CA 1
ATOM 686 C C . ILE B 1 3 ? 24.787 21.436 38.551 1.00 28.34 3 ILE B C 1
ATOM 687 O O . ILE B 1 3 ? 25.484 21.985 37.665 1.00 27.60 3 ILE B O 1
ATOM 692 N N . ASN B 1 4 ? 25.306 21.035 39.702 1.00 27.20 4 ASN B N 1
ATOM 693 C CA . ASN B 1 4 ? 26.741 21.182 39.967 1.00 26.77 4 ASN B CA 1
ATOM 694 C C . ASN B 1 4 ? 27.587 20.386 38.964 1.00 26.00 4 ASN B C 1
ATOM 695 O O . ASN B 1 4 ? 28.639 20.854 38.509 1.00 24.33 4 ASN B O 1
ATOM 700 N N . ASN B 1 5 ? 27.125 19.182 38.636 1.00 23.96 5 ASN B N 1
ATOM 701 C CA . ASN B 1 5 ? 27.917 18.321 37.766 1.00 23.35 5 ASN B CA 1
ATOM 702 C C . ASN B 1 5 ? 27.758 18.796 36.334 1.00 22.63 5 ASN B C 1
ATOM 703 O O . ASN B 1 5 ? 28.659 18.569 35.518 1.00 20.62 5 ASN B O 1
ATOM 708 N N . ILE B 1 6 ? 26.599 19.408 36.025 1.00 21.16 6 ILE B N 1
ATOM 709 C CA . ILE B 1 6 ? 26.409 20.084 34.738 1.00 19.19 6 ILE B CA 1
ATOM 710 C C . ILE B 1 6 ? 27.388 21.271 34.586 1.00 19.18 6 ILE B C 1
ATOM 711 O O . ILE B 1 6 ? 28.062 21.432 33.559 1.00 18.15 6 ILE B O 1
ATOM 716 N N . VAL B 1 7 ? 27.501 22.078 35.629 1.00 18.78 7 VAL B N 1
ATOM 717 C CA . VAL B 1 7 ? 28.462 23.197 35.608 1.00 18.29 7 VAL B CA 1
ATOM 718 C C . VAL B 1 7 ? 29.892 22.659 35.457 1.00 17.58 7 VAL B C 1
ATOM 719 O O . VAL B 1 7 ? 30.662 23.124 34.568 1.00 16.09 7 VAL B O 1
ATOM 723 N N . ALA B 1 8 ? 30.225 21.634 36.240 1.00 14.33 8 ALA B N 1
ATOM 724 C CA . ALA B 1 8 ? 31.565 21.060 36.157 1.00 15.56 8 ALA B CA 1
ATOM 725 C C . ALA B 1 8 ? 31.858 20.509 34.750 1.00 14.35 8 ALA B C 1
ATOM 726 O O . ALA B 1 8 ? 33.004 20.628 34.236 1.00 15.04 8 ALA B O 1
ATOM 728 N N . SER B 1 9 ? 30.840 19.863 34.166 1.00 13.01 9 SER B N 1
ATOM 729 C CA . SER B 1 9 ? 30.979 19.307 32.806 1.00 13.74 9 SER B CA 1
ATOM 730 C C . SER B 1 9 ? 31.238 20.397 31.786 1.00 13.19 9 SER B C 1
ATOM 731 O O . SER B 1 9 ? 32.125 20.260 30.943 1.00 13.03 9 SER B O 1
ATOM 734 N N . PHE B 1 10 ? 30.409 21.456 31.799 1.00 12.32 10 PHE B N 1
ATOM 735 C CA . PHE B 1 10 ? 30.668 22.554 30.835 1.00 12.82 10 PHE B CA 1
ATOM 736 C C . PHE B 1 10 ? 32.091 23.137 31.053 1.00 13.23 10 PHE B C 1
ATOM 737 O O . PHE B 1 10 ? 32.761 23.477 30.113 1.00 11.18 10 PHE B O 1
ATOM 745 N N . SER B 1 11 ? 32.554 23.247 32.306 1.00 12.51 11 SER B N 1
ATOM 746 C CA . SER B 1 11 ? 33.893 23.810 32.556 1.00 13.80 11 SER B CA 1
ATOM 747 C C . SER B 1 11 ? 35.003 22.889 31.978 1.00 13.67 11 SER B C 1
ATOM 748 O O . SER B 1 11 ? 36.021 23.356 31.408 1.00 13.89 11 SER B O 1
ATOM 751 N N . SER B 1 12 ? 34.765 21.571 32.049 1.00 13.24 12 SER B N 1
ATOM 752 C CA . SER B 1 12 ? 35.714 20.585 31.496 1.00 13.59 12 SER B CA 1
ATOM 753 C C . SER B 1 12 ? 35.749 20.712 29.940 1.00 12.22 12 SER B C 1
ATOM 754 O O . SER B 1 12 ? 36.807 20.804 29.303 1.00 11.79 12 SER B O 1
ATOM 757 N N . VAL B 1 13 ? 34.570 20.858 29.340 1.00 11.38 13 VAL B N 1
ATOM 758 C CA . VAL B 1 13 ? 34.499 21.078 27.902 1.00 10.50 13 VAL B CA 1
ATOM 759 C C . VAL B 1 13 ? 35.198 22.402 27.553 1.00 9.98 13 VAL B C 1
ATOM 760 O O . VAL B 1 13 ? 35.936 22.477 26.567 1.00 10.45 13 VAL B O 1
ATOM 764 N N . ASN B 1 14 ? 34.980 23.459 28.335 1.00 10.20 14 ASN B N 1
ATOM 765 C CA . ASN B 1 14 ? 35.585 24.734 28.019 1.00 11.59 14 ASN B CA 1
ATOM 766 C C . ASN B 1 14 ? 37.103 24.616 28.088 1.00 12.38 14 ASN B C 1
ATOM 767 O O . ASN B 1 14 ? 37.802 25.218 27.241 1.00 13.53 14 ASN B O 1
ATOM 772 N N . ASP B 1 15 ? 37.606 23.805 29.003 1.00 11.95 15 ASP B N 1
ATOM 773 C CA . ASP B 1 15 ? 39.053 23.539 29.014 1.00 14.28 15 ASP B CA 1
ATOM 774 C C . ASP B 1 15 ? 39.536 22.907 27.704 1.00 12.81 15 ASP B C 1
ATOM 775 O O . ASP B 1 15 ? 40.624 23.269 27.195 1.00 13.81 15 ASP B O 1
ATOM 780 N N . ALA B 1 16 ? 38.772 21.928 27.198 1.00 11.42 16 ALA B N 1
ATOM 781 C CA . ALA B 1 16 ? 39.110 21.254 25.923 1.00 11.64 16 ALA B CA 1
ATOM 782 C C . ALA B 1 16 ? 39.093 22.206 24.734 1.00 11.12 16 ALA B C 1
ATOM 783 O O . ALA B 1 16 ? 39.935 22.137 23.786 1.00 10.30 16 ALA B O 1
ATOM 785 N N . ILE B 1 17 ? 38.100 23.095 24.735 1.00 10.67 17 ILE B N 1
ATOM 786 C CA . ILE B 1 17 ? 38.061 24.087 23.671 1.00 11.15 17 ILE B CA 1
ATOM 787 C C . ILE B 1 17 ? 39.323 24.970 23.743 1.00 10.79 17 ILE B C 1
ATOM 788 O O . ILE B 1 17 ? 39.924 25.251 22.743 1.00 9.89 17 ILE B O 1
ATOM 793 N N . THR B 1 18 ? 39.695 25.415 24.945 1.00 11.63 18 THR B N 1
ATOM 794 C CA . THR B 1 18 ? 40.907 26.235 25.083 1.00 11.43 18 THR B CA 1
ATOM 795 C C . THR B 1 18 ? 42.147 25.474 24.567 1.00 10.79 18 THR B C 1
ATOM 796 O O . THR B 1 18 ? 42.957 26.033 23.817 1.00 11.79 18 THR B O 1
ATOM 800 N N . GLN B 1 19 ? 42.267 24.189 24.910 1.00 10.95 19 GLN B N 1
ATOM 801 C CA . GLN B 1 19 ? 43.425 23.395 24.517 1.00 10.87 19 GLN B CA 1
ATOM 802 C C . GLN B 1 19 ? 43.413 23.231 23.003 1.00 10.79 19 GLN B C 1
ATOM 803 O O . GLN B 1 19 ? 44.456 23.174 22.409 1.00 10.35 19 GLN B O 1
ATOM 809 N N . THR B 1 20 ? 42.224 23.130 22.413 1.00 9.44 20 THR B N 1
ATOM 810 C CA . THR B 1 20 ? 42.078 22.997 20.969 1.00 9.49 20 THR B CA 1
ATOM 811 C C . THR B 1 20 ? 42.536 24.293 20.262 1.00 9.14 20 THR B C 1
ATOM 812 O O . THR B 1 20 ? 43.271 24.237 19.301 1.00 10.84 20 THR B O 1
ATOM 816 N N . ALA B 1 21 ? 42.153 25.456 20.790 1.00 9.55 21 ALA B N 1
ATOM 817 C CA . ALA B 1 21 ? 42.596 26.696 20.190 1.00 10.07 21 ALA B CA 1
ATOM 818 C C . ALA B 1 21 ? 44.124 26.805 20.264 1.00 10.35 21 ALA B C 1
ATOM 819 O O . ALA B 1 21 ? 44.739 27.215 19.310 1.00 10.09 21 ALA B O 1
ATOM 821 N N . GLU B 1 22 ? 44.698 26.449 21.406 1.00 10.03 22 GLU B N 1
ATOM 822 C CA . GLU B 1 22 ? 46.181 26.453 21.618 1.00 11.53 22 GLU B CA 1
ATOM 823 C C . GLU B 1 22 ? 46.849 25.513 20.641 1.00 10.73 22 GLU B C 1
ATOM 824 O O . GLU B 1 22 ? 47.868 25.896 20.008 1.00 12.38 22 GLU B O 1
ATOM 830 N N . ALA B 1 23 ? 46.287 24.319 20.477 1.00 11.53 23 ALA B N 1
ATOM 831 C CA . ALA B 1 23 ? 46.828 23.363 19.521 1.00 10.37 23 ALA B CA 1
ATOM 832 C C . ALA B 1 23 ? 46.786 23.909 18.100 1.00 11.34 23 ALA B C 1
ATOM 833 O O . ALA B 1 23 ? 47.767 23.826 17.381 1.00 11.66 23 ALA B O 1
ATOM 835 N N . ILE B 1 24 ? 45.655 24.446 17.677 1.00 10.00 24 ILE B N 1
ATOM 836 C CA . ILE B 1 24 ? 45.627 25.096 16.337 1.00 10.90 24 ILE B CA 1
ATOM 837 C C . ILE B 1 24 ? 46.670 26.193 16.165 1.00 11.47 24 ILE B C 1
ATOM 838 O O . ILE B 1 24 ? 47.315 26.278 15.152 1.00 10.63 24 ILE B O 1
ATOM 843 N N . HIS B 1 25 ? 46.824 27.050 17.175 1.00 10.15 25 HIS B N 1
ATOM 844 C CA . HIS B 1 25 ? 47.881 28.070 17.142 1.00 11.79 25 HIS B CA 1
ATOM 845 C C . HIS B 1 25 ? 49.291 27.448 16.953 1.00 11.70 25 HIS B C 1
ATOM 846 O O . HIS B 1 25 ? 50.074 27.930 16.130 1.00 12.86 25 HIS B O 1
ATOM 853 N N . THR B 1 26 ? 49.595 26.377 17.679 1.00 9.23 26 THR B N 1
ATOM 854 C CA . THR B 1 26 ? 50.862 25.663 17.509 1.00 9.71 26 THR B CA 1
ATOM 855 C C . THR B 1 26 ? 50.996 25.098 16.074 1.00 9.49 26 THR B C 1
ATOM 856 O O . THR B 1 26 ? 52.045 25.165 15.462 1.00 11.88 26 THR B O 1
ATOM 860 N N . VAL B 1 27 ? 49.904 24.521 15.558 1.00 9.40 27 VAL B N 1
ATOM 861 C CA . VAL B 1 27 ? 49.995 23.988 14.182 1.00 9.70 27 VAL B CA 1
ATOM 862 C C . VAL B 1 27 ? 50.293 25.145 13.230 1.00 10.56 27 VAL B C 1
ATOM 863 O O . VAL B 1 27 ? 51.054 24.970 12.292 1.00 11.22 27 VAL B O 1
ATOM 867 N N . THR B 1 28 ? 49.660 26.309 13.429 1.00 10.59 28 THR B N 1
ATOM 868 C CA . THR B 1 28 ? 49.906 27.467 12.556 1.00 10.89 28 THR B CA 1
ATOM 869 C C . THR B 1 28 ? 51.417 27.841 12.538 1.00 11.00 28 THR B C 1
ATOM 870 O O . THR B 1 28 ? 51.985 28.132 11.469 1.00 12.03 28 THR B O 1
ATOM 874 N N . ILE B 1 29 ? 52.042 27.847 13.709 1.00 10.66 29 ILE B N 1
ATOM 875 C CA . ILE B 1 29 ? 53.487 28.135 13.800 1.00 9.90 29 ILE B CA 1
ATOM 876 C C . ILE B 1 29 ? 54.300 27.101 13.001 1.00 10.55 29 ILE B C 1
ATOM 877 O O . ILE B 1 29 ? 55.215 27.453 12.237 1.00 10.18 29 ILE B O 1
ATOM 882 N N . ALA B 1 30 ? 53.978 25.833 13.212 1.00 10.38 30 ALA B N 1
ATOM 883 C CA . ALA B 1 30 ? 54.714 24.733 12.513 1.00 10.72 30 ALA B CA 1
ATOM 884 C C . ALA B 1 30 ? 54.569 24.851 10.989 1.00 10.70 30 ALA B C 1
ATOM 885 O O . ALA B 1 30 ? 55.541 24.758 10.219 1.00 10.68 30 ALA B O 1
ATOM 887 N N . LEU B 1 31 ? 53.361 25.125 10.533 1.00 10.57 31 LEU B N 1
ATOM 888 C CA . LEU B 1 31 ? 53.117 25.263 9.080 1.00 11.41 31 LEU B CA 1
ATOM 889 C C . LEU B 1 31 ? 53.841 26.505 8.500 1.00 11.89 31 LEU B C 1
ATOM 890 O O . LEU B 1 31 ? 54.343 26.451 7.353 1.00 12.32 31 LEU B O 1
ATOM 895 N N . ASN B 1 32 ? 53.906 27.595 9.270 1.00 13.33 32 ASN B N 1
ATOM 896 C CA . ASN B 1 32 ? 54.614 28.786 8.814 1.00 14.29 32 ASN B CA 1
ATOM 897 C C . ASN B 1 32 ? 56.135 28.503 8.700 1.00 14.22 32 ASN B C 1
ATOM 898 O O . ASN B 1 32 ? 56.795 28.962 7.759 1.00 14.31 32 ASN B O 1
ATOM 903 N N . LYS B 1 33 ? 56.660 27.722 9.649 1.00 12.74 33 LYS B N 1
ATOM 904 C CA . LYS B 1 33 ? 58.066 27.359 9.650 1.00 12.56 33 LYS B CA 1
ATOM 905 C C . LYS B 1 33 ? 58.349 26.453 8.500 1.00 12.90 33 LYS B C 1
ATOM 906 O O . LYS B 1 33 ? 59.393 26.582 7.878 1.00 14.95 33 LYS B O 1
ATOM 912 N N . ILE B 1 34 ? 57.444 25.520 8.228 1.00 11.88 34 ILE B N 1
ATOM 913 C CA . ILE B 1 34 ? 57.662 24.619 7.081 1.00 12.13 34 ILE B CA 1
ATOM 914 C C . ILE B 1 34 ? 57.687 25.469 5.805 1.00 12.92 34 ILE B C 1
ATOM 915 O O . ILE B 1 34 ? 58.560 25.284 4.914 1.00 12.97 34 ILE B O 1
ATOM 920 N N . GLN B 1 35 ? 56.708 26.348 5.654 1.00 12.67 35 GLN B N 1
ATOM 921 C CA . GLN B 1 35 ? 56.627 27.193 4.407 1.00 16.05 35 GLN B CA 1
ATOM 922 C C . GLN B 1 35 ? 57.937 27.932 4.158 1.00 16.19 35 GLN B C 1
ATOM 923 O O . GLN B 1 35 ? 58.475 27.944 3.030 1.00 15.93 35 GLN B O 1
ATOM 929 N N . ASP B 1 36 ? 58.507 28.465 5.242 1.00 15.57 36 ASP B N 1
ATOM 930 C CA . ASP B 1 36 ? 59.710 29.313 5.174 1.00 17.67 36 ASP B CA 1
ATOM 931 C C . ASP B 1 36 ? 60.904 28.493 4.673 1.00 16.80 36 ASP B C 1
ATOM 932 O O . ASP B 1 36 ? 61.598 28.893 3.722 1.00 18.31 36 ASP B O 1
ATOM 937 N N . VAL B 1 37 ? 61.118 27.337 5.286 1.00 15.72 37 VAL B N 1
ATOM 938 C CA . VAL B 1 37 ? 62.261 26.499 4.918 1.00 15.85 37 VAL B CA 1
ATOM 939 C C . VAL B 1 37 ? 62.075 25.922 3.496 1.00 15.33 37 VAL B C 1
ATOM 940 O O . VAL B 1 37 ? 63.026 25.893 2.678 1.00 15.08 37 VAL B O 1
ATOM 944 N N . VAL B 1 38 ? 60.856 25.455 3.178 1.00 16.11 38 VAL B N 1
ATOM 945 C CA . VAL B 1 38 ? 60.604 24.823 1.880 1.00 14.24 38 VAL B CA 1
ATOM 946 C C . VAL B 1 38 ? 60.852 25.845 0.786 1.00 15.72 38 VAL B C 1
ATOM 947 O O . VAL B 1 38 ? 61.464 25.526 -0.226 1.00 17.28 38 VAL B O 1
ATOM 951 N N . ASN B 1 39 ? 60.393 27.096 0.964 1.00 15.97 39 ASN B N 1
ATOM 952 C CA . ASN B 1 39 ? 60.624 28.101 -0.068 1.00 17.39 39 ASN B CA 1
ATOM 953 C C . ASN B 1 39 ? 62.075 28.571 -0.144 1.00 18.27 39 ASN B C 1
ATOM 954 O O . ASN B 1 39 ? 62.534 28.995 -1.218 1.00 20.11 39 ASN B O 1
ATOM 959 N N . GLN B 1 40 ? 62.795 28.500 0.957 1.00 18.31 40 GLN B N 1
ATOM 960 C CA . GLN B 1 40 ? 64.251 28.777 0.903 1.00 20.03 40 GLN B CA 1
ATOM 961 C C . GLN B 1 40 ? 64.989 27.726 0.091 1.00 20.10 40 GLN B C 1
ATOM 962 O O . GLN B 1 40 ? 65.881 28.058 -0.665 1.00 20.66 40 GLN B O 1
ATOM 968 N N . GLN B 1 41 ? 64.581 26.458 0.231 1.00 20.05 41 GLN B N 1
ATOM 969 C CA . GLN B 1 41 ? 65.172 25.372 -0.525 1.00 21.02 41 GLN B CA 1
ATOM 970 C C . GLN B 1 41 ? 64.794 25.436 -2.011 1.00 22.18 41 GLN B C 1
ATOM 971 O O . GLN B 1 41 ? 65.638 25.200 -2.879 1.00 23.65 41 GLN B O 1
ATOM 977 N N . GLY B 1 42 ? 63.541 25.750 -2.311 1.00 22.23 42 GLY B N 1
ATOM 978 C CA . GLY B 1 42 ? 63.103 25.926 -3.710 1.00 23.63 42 GLY B CA 1
ATOM 979 C C . GLY B 1 42 ? 63.847 27.105 -4.366 1.00 24.85 42 GLY B C 1
ATOM 980 O O . GLY B 1 42 ? 64.321 26.994 -5.503 1.00 24.49 42 GLY B O 1
ATOM 981 N N . SER B 1 43 ? 63.935 28.238 -3.671 1.00 25.04 43 SER B N 1
ATOM 982 C CA . SER B 1 43 ? 64.782 29.352 -4.151 1.00 25.84 43 SER B CA 1
ATOM 983 C C . SER B 1 43 ? 66.233 28.927 -4.427 1.00 26.20 43 SER B C 1
ATOM 984 O O . SER B 1 43 ? 66.748 29.208 -5.528 1.00 25.70 43 SER B O 1
ATOM 987 N N . ALA B 1 44 ? 66.876 28.251 -3.461 1.00 25.24 44 ALA B N 1
ATOM 988 C CA . ALA B 1 44 ? 68.246 27.752 -3.647 1.00 26.64 44 ALA B CA 1
ATOM 989 C C . ALA B 1 44 ? 68.333 26.808 -4.861 1.00 28.40 44 ALA B C 1
ATOM 990 O O . ALA B 1 44 ? 69.262 26.902 -5.687 1.00 27.68 44 ALA B O 1
ATOM 992 N N . LEU B 1 45 ? 67.345 25.930 -4.981 1.00 29.13 45 LEU B N 1
ATOM 993 C CA . LEU B 1 45 ? 67.254 25.056 -6.133 1.00 30.95 45 LEU B CA 1
ATOM 994 C C . LEU B 1 45 ? 67.148 25.799 -7.444 1.00 32.07 45 LEU B C 1
ATOM 995 O O . LEU B 1 45 ? 67.823 25.432 -8.404 1.00 31.89 45 LEU B O 1
ATOM 1000 N N . ASN B 1 46 ? 66.295 26.828 -7.496 1.00 33.22 46 ASN B N 1
ATOM 1001 C CA . ASN B 1 46 ? 66.085 27.558 -8.739 1.00 35.63 46 ASN B CA 1
ATOM 1002 C C . ASN B 1 46 ? 67.383 28.254 -9.143 1.00 37.20 46 ASN B C 1
ATOM 1003 O O . ASN B 1 46 ? 67.775 28.229 -10.316 1.00 37.37 46 ASN B O 1
ATOM 1008 N N . HIS B 1 47 ? 68.066 28.816 -8.152 1.00 39.37 47 HIS B N 1
ATOM 1009 C CA . HIS B 1 47 ? 69.281 29.582 -8.400 1.00 41.60 47 HIS B CA 1
ATOM 1010 C C . HIS B 1 47 ? 70.394 28.695 -8.912 1.00 41.89 47 HIS B C 1
ATOM 1011 O O . HIS B 1 47 ? 71.138 29.084 -9.820 1.00 42.12 47 HIS B O 1
ATOM 1018 N N . LEU B 1 48 ? 70.512 27.516 -8.310 1.00 42.35 48 LEU B N 1
ATOM 1019 C CA . LEU B 1 48 ? 71.523 26.534 -8.678 1.00 43.55 48 LEU B CA 1
ATOM 1020 C C . LEU B 1 48 ? 71.328 26.061 -10.115 1.00 44.55 48 LEU B C 1
ATOM 1021 O O . LEU B 1 48 ? 72.274 26.041 -10.906 1.00 43.86 48 LEU B O 1
ATOM 1026 N N . THR B 1 49 ? 70.099 25.679 -10.441 1.00 45.83 49 THR B N 1
ATOM 1027 C CA . THR B 1 49 ? 69.815 25.123 -11.746 1.00 47.97 49 THR B CA 1
ATOM 1028 C C . THR B 1 49 ? 70.001 26.183 -12.822 1.00 49.77 49 THR B C 1
ATOM 1029 O O . THR B 1 49 ? 70.530 25.886 -13.898 1.00 50.31 49 THR B O 1
ATOM 1033 N N . SER B 1 50 ? 69.580 27.415 -12.538 1.00 51.35 50 SER B N 1
ATOM 1034 C CA . SER B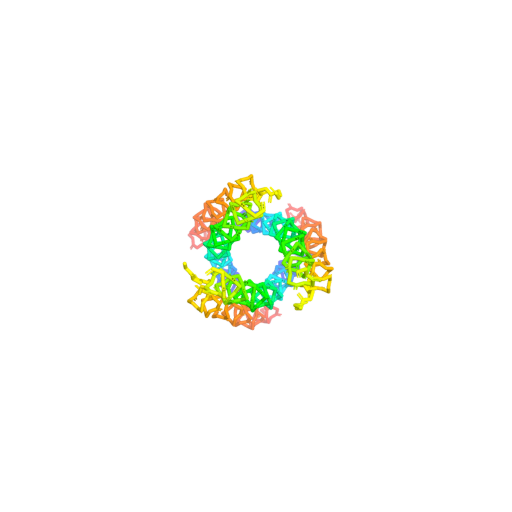 1 50 ? 69.741 28.470 -13.524 1.00 52.91 50 SER B CA 1
ATOM 1035 C C . SER B 1 50 ? 71.199 28.900 -13.681 1.00 53.98 50 SER B C 1
ATOM 1036 O O . SER B 1 50 ? 71.638 29.130 -14.810 1.00 54.45 50 SER B O 1
ATOM 1039 N N . GLN B 1 51 ? 71.958 28.977 -12.587 1.00 54.67 51 GLN B N 1
ATOM 1040 C CA . GLN B 1 51 ? 73.416 29.134 -12.704 1.00 55.71 51 GLN B CA 1
ATOM 1041 C C . GLN B 1 51 ? 74.031 27.981 -13.527 1.00 55.89 51 GLN B C 1
ATOM 1042 O O . GLN B 1 51 ? 74.889 28.215 -14.374 1.00 55.83 51 GLN B O 1
ATOM 1048 N N . LEU B 1 52 ? 73.566 26.754 -13.297 1.00 56.24 52 LEU B N 1
ATOM 1049 C CA . LEU B 1 52 ? 74.067 25.572 -14.003 1.00 56.81 52 LEU B CA 1
ATOM 1050 C C . LEU B 1 52 ? 73.422 25.400 -15.384 1.00 56.90 52 LEU B C 1
ATOM 1051 O O . LEU B 1 52 ? 73.189 26.370 -16.115 1.00 56.77 52 LEU B O 1
ATOM 1056 N N . LEU B 1 69 ? 60.730 26.302 -9.946 1.00 35.02 69 LEU B N 1
ATOM 1057 C CA . LEU B 1 69 ? 59.845 25.500 -9.105 1.00 34.62 69 LEU B CA 1
ATOM 1058 C C . LEU B 1 69 ? 58.687 26.338 -8.515 1.00 34.15 69 LEU B C 1
ATOM 1059 O O . LEU B 1 69 ? 58.748 27.594 -8.457 1.00 33.99 69 LEU B O 1
ATOM 1064 N N . THR B 1 70 ? 57.640 25.651 -8.072 1.00 32.35 70 THR B N 1
ATOM 1065 C CA . THR B 1 70 ? 56.482 26.346 -7.546 1.00 31.15 70 THR B CA 1
ATOM 1066 C C . THR B 1 70 ? 56.731 26.777 -6.121 1.00 28.18 70 THR B C 1
ATOM 1067 O O . THR B 1 70 ? 57.219 25.988 -5.292 1.00 29.25 70 THR B O 1
ATOM 1071 N N . TYR B 1 71 ? 56.387 28.025 -5.846 1.00 24.10 71 TYR B N 1
ATOM 1072 C CA . TYR B 1 71 ? 56.349 28.585 -4.490 1.00 21.17 71 TYR B CA 1
ATOM 1073 C C . TYR B 1 71 ? 55.294 27.847 -3.612 1.00 17.88 71 TYR B C 1
ATOM 1074 O O . TYR B 1 71 ? 54.205 27.584 -4.063 1.00 18.33 71 TYR B O 1
ATOM 1083 N N . LEU B 1 72 ? 55.634 27.497 -2.376 1.00 15.08 72 LEU B N 1
ATOM 1084 C CA . LEU B 1 72 ? 54.636 26.855 -1.531 1.00 14.33 72 LEU B CA 1
ATOM 1085 C C . LEU B 1 72 ? 53.823 27.997 -0.892 1.00 13.41 72 LEU B C 1
ATOM 1086 O O . LEU B 1 72 ? 54.361 28.738 -0.123 1.00 15.52 72 LEU B O 1
ATOM 1091 N N . ASN B 1 73 ? 52.539 28.107 -1.227 1.00 12.11 73 ASN B N 1
ATOM 1092 C CA . ASN B 1 73 ? 51.754 29.256 -0.772 1.00 13.16 73 ASN B CA 1
ATOM 1093 C C . ASN B 1 73 ? 50.712 28.767 0.263 1.00 12.32 73 ASN B C 1
ATOM 1094 O O . ASN B 1 73 ? 49.705 28.211 -0.102 1.00 12.92 73 ASN B O 1
ATOM 1099 N N . LEU B 1 74 ? 50.986 28.994 1.544 1.00 13.45 74 LEU B N 1
ATO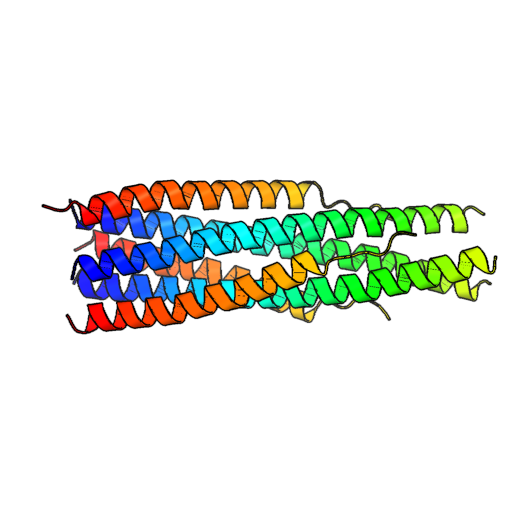M 1100 C CA . LEU B 1 74 ? 50.050 28.673 2.621 1.00 12.93 74 LEU B CA 1
ATOM 1101 C C . LEU B 1 74 ? 49.373 29.908 3.236 1.00 13.77 74 LEU B C 1
ATOM 1102 O O . LEU B 1 74 ? 48.786 29.842 4.322 1.00 12.96 74 LEU B O 1
ATOM 1107 N N . SER B 1 75 ? 49.479 31.038 2.543 1.00 12.57 75 SER B N 1
ATOM 1108 C CA . SER B 1 75 ? 48.957 32.312 3.090 1.00 13.16 75 SER B CA 1
ATOM 1109 C C . SER B 1 75 ? 47.493 32.222 3.480 1.00 13.41 75 SER B C 1
ATOM 1110 O O . SER B 1 75 ? 47.133 32.665 4.596 1.00 13.26 75 SER B O 1
ATOM 1113 N N . SER B 1 76 ? 46.657 31.632 2.629 1.00 13.48 76 SER B N 1
ATOM 1114 C CA . SER B 1 76 ? 45.187 31.621 2.865 1.00 14.74 76 SER B CA 1
ATOM 1115 C C . SER B 1 76 ? 44.893 30.668 4.014 1.00 14.06 76 SER B C 1
ATOM 1116 O O . SER B 1 76 ? 44.075 30.955 4.892 1.00 15.25 76 SER B O 1
ATOM 1119 N N . GLU B 1 77 ? 45.616 29.542 4.008 1.00 12.88 77 GLU B N 1
ATOM 1120 C CA . GLU B 1 77 ? 45.438 28.550 5.088 1.00 12.88 77 GLU B CA 1
ATOM 1121 C C . GLU B 1 77 ? 45.862 29.107 6.416 1.00 12.50 77 GLU B C 1
ATOM 1122 O O . GLU B 1 77 ? 45.166 28.885 7.446 1.00 13.76 77 GLU B O 1
ATOM 1128 N N . LEU B 1 78 ? 46.984 29.826 6.447 1.00 12.38 78 LEU B N 1
ATOM 1129 C CA . LEU B 1 78 ? 47.503 30.425 7.697 1.00 13.68 78 LEU B CA 1
ATOM 1130 C C . LEU B 1 78 ? 46.540 31.429 8.263 1.00 14.79 78 LEU B C 1
ATOM 1131 O O . LEU B 1 78 ? 46.241 31.439 9.494 1.00 15.74 78 LEU B O 1
ATOM 1136 N N . LYS B 1 79 ? 45.975 32.219 7.354 1.00 16.63 79 LYS B N 1
ATOM 1137 C CA . LYS B 1 79 ? 44.999 33.219 7.792 1.00 17.73 79 LYS B CA 1
ATOM 1138 C C . LYS B 1 79 ? 43.740 32.589 8.327 1.00 16.54 79 LYS B C 1
ATOM 1139 O O . LYS B 1 79 ? 43.216 33.046 9.331 1.00 15.84 79 LYS B O 1
ATOM 1145 N N . GLN B 1 80 ? 43.264 31.544 7.661 1.00 16.28 80 GLN B N 1
ATOM 1146 C CA . GLN B 1 80 ? 42.086 30.822 8.099 1.00 18.10 80 GLN B CA 1
ATOM 1147 C C . GLN B 1 80 ? 42.329 30.215 9.479 1.00 15.86 80 GLN B C 1
ATOM 1148 O O . GLN B 1 80 ? 41.450 30.287 10.305 1.00 15.40 80 GLN B O 1
ATOM 1154 N N . LEU B 1 81 ? 43.484 29.562 9.692 1.00 15.12 81 LEU B N 1
ATOM 1155 C CA . LEU B 1 81 ? 43.836 29.048 11.047 1.00 15.28 81 LEU B CA 1
ATOM 1156 C C . LEU B 1 81 ? 43.932 30.099 12.140 1.00 16.53 81 LEU B C 1
ATOM 1157 O O . LEU B 1 81 ? 43.464 29.880 13.274 1.00 15.79 81 LEU B O 1
ATOM 1162 N N . GLU B 1 82 ? 44.514 31.255 11.815 1.00 17.60 82 GLU B N 1
ATOM 1163 C CA . GLU B 1 82 ? 44.575 32.358 12.750 1.00 19.48 82 GLU B CA 1
ATOM 1164 C C . GLU B 1 82 ? 43.136 32.815 13.087 1.00 18.40 82 GLU B C 1
ATOM 1165 O O . GLU B 1 82 ? 42.841 33.062 14.283 1.00 18.46 82 GLU B O 1
ATOM 1171 N N . ALA B 1 83 ? 42.257 32.863 12.081 1.00 17.64 83 ALA B N 1
ATOM 1172 C CA . ALA B 1 83 ? 40.831 33.231 12.357 1.00 17.49 83 ALA B CA 1
ATOM 1173 C C . ALA B 1 83 ? 40.175 32.222 13.291 1.00 17.33 83 ALA B C 1
ATOM 1174 O O . ALA B 1 83 ? 39.416 32.617 14.199 1.00 14.72 83 ALA B O 1
ATOM 1176 N N . LYS B 1 84 ? 40.437 30.929 13.048 1.00 15.96 84 LYS B N 1
ATOM 1177 C CA . LYS B 1 84 ? 39.906 29.863 13.930 1.00 16.23 84 LYS B CA 1
ATOM 1178 C C . LYS B 1 84 ? 40.467 29.906 15.331 1.00 14.69 84 LYS B C 1
ATOM 1179 O O . LYS B 1 84 ? 39.724 29.666 16.302 1.00 15.77 84 LYS B O 1
ATOM 1185 N N . THR B 1 85 ? 41.759 30.165 15.483 1.00 15.25 85 THR B N 1
ATOM 1186 C CA . THR B 1 85 ? 42.316 30.357 16.814 1.00 14.55 85 THR B CA 1
ATOM 1187 C C . THR B 1 85 ? 41.529 31.427 17.588 1.00 15.33 85 THR B C 1
ATOM 1188 O O . THR B 1 85 ? 41.074 31.208 18.722 1.00 15.51 85 THR B O 1
ATOM 1192 N N . ALA B 1 86 ? 41.373 32.589 16.946 1.00 13.94 86 ALA B N 1
ATOM 1193 C CA . ALA B 1 86 ? 40.643 33.722 17.525 1.00 14.00 86 ALA B CA 1
ATOM 1194 C C . ALA B 1 86 ? 39.187 33.353 17.882 1.00 13.60 86 ALA B C 1
ATOM 1195 O O . ALA B 1 86 ? 38.696 33.668 18.992 1.00 13.90 86 ALA B O 1
ATOM 1197 N N . SER B 1 87 ? 38.514 32.675 16.974 1.00 13.27 87 SER B N 1
ATOM 1198 C CA . SER B 1 87 ? 37.084 32.393 17.227 1.00 13.25 87 SER B CA 1
ATOM 1199 C C . SER B 1 87 ? 36.894 31.366 18.296 1.00 12.39 87 SER B C 1
ATOM 1200 O O . SER B 1 87 ? 35.922 31.441 19.065 1.00 11.51 87 SER B O 1
ATOM 1203 N N . LEU B 1 88 ? 37.799 30.378 18.339 1.00 11.98 88 LEU B N 1
ATOM 1204 C CA . LEU B 1 88 ? 37.675 29.354 19.378 1.00 13.40 88 LEU B CA 1
ATOM 1205 C C . LEU B 1 88 ? 37.926 30.036 20.721 1.00 13.95 88 LEU B C 1
ATOM 1206 O O . LEU B 1 88 ? 37.255 29.740 21.725 1.00 14.83 88 LEU B O 1
ATOM 1211 N N . PHE B 1 89 ? 38.937 30.890 20.799 1.00 12.59 89 PHE B N 1
ATOM 1212 C CA . PHE B 1 89 ? 39.131 31.621 22.074 1.00 13.08 89 PHE B CA 1
ATOM 1213 C C . PHE B 1 89 ? 37.943 32.510 22.486 1.00 14.34 89 PHE B C 1
ATOM 1214 O O . PHE B 1 89 ? 37.582 32.590 23.688 1.00 14.89 89 PHE B O 1
ATOM 1222 N N . GLN B 1 90 ? 37.292 33.140 21.515 1.00 13.08 90 GLN B N 1
ATOM 1223 C CA . GLN B 1 90 ? 36.101 33.962 21.774 1.00 14.42 90 GLN B CA 1
ATOM 1224 C C . GLN B 1 90 ? 34.975 33.087 22.303 1.00 13.32 90 GLN B C 1
ATOM 1225 O O . GLN B 1 90 ? 34.241 33.458 23.232 1.00 13.39 90 GLN B O 1
ATOM 1231 N N . THR B 1 91 ? 34.827 31.908 21.716 1.00 12.76 91 THR B N 1
ATOM 1232 C CA . THR B 1 91 ? 33.870 30.925 22.239 1.00 12.51 91 THR B CA 1
ATOM 1233 C C . THR B 1 91 ? 34.118 30.568 23.719 1.00 13.14 91 THR B C 1
ATOM 1234 O O . THR B 1 91 ? 33.179 30.471 24.521 1.00 12.45 91 THR B O 1
ATOM 1238 N N . THR B 1 92 ? 35.380 30.362 24.098 1.00 13.83 92 THR B N 1
ATOM 1239 C CA . THR B 1 92 ? 35.664 30.072 25.507 1.00 12.68 92 THR B CA 1
ATOM 1240 C C . THR B 1 92 ? 35.242 31.204 26.435 1.00 13.50 92 THR B C 1
ATOM 1241 O O . THR B 1 92 ? 34.803 30.948 27.563 1.00 15.45 92 THR B O 1
ATOM 1245 N N . VAL B 1 93 ? 35.337 32.451 25.985 1.00 13.72 93 VAL B N 1
ATOM 1246 C CA . VAL B 1 93 ? 34.900 33.572 26.821 1.00 15.31 93 VAL B CA 1
ATOM 1247 C C . VAL B 1 93 ? 33.362 33.585 27.002 1.00 17.21 93 VAL B C 1
ATOM 1248 O O . VAL B 1 93 ? 32.830 33.707 28.133 1.00 17.33 93 VAL B O 1
ATOM 1252 N N . GLU B 1 94 ? 32.667 33.410 25.885 1.00 16.75 94 GLU B N 1
ATOM 1253 C CA . GLU B 1 94 ? 31.187 33.293 25.835 1.00 17.63 94 GLU B CA 1
ATOM 1254 C C . GLU B 1 94 ? 30.648 32.177 26.683 1.00 16.59 94 GLU B C 1
ATOM 1255 O O . GLU B 1 94 ? 29.715 32.392 27.521 1.00 16.32 94 GLU B O 1
ATOM 1261 N N . LEU B 1 95 ? 31.244 30.991 26.519 1.00 15.21 95 LEU B N 1
ATOM 1262 C CA . LEU B 1 95 ? 30.855 29.812 27.283 1.00 15.63 95 LEU B CA 1
ATOM 1263 C C . LEU B 1 95 ? 31.161 30.015 28.752 1.00 15.97 95 LEU B C 1
ATOM 1264 O O . LEU B 1 95 ? 30.378 29.584 29.600 1.00 16.43 95 LEU B O 1
ATOM 1269 N N . GLN B 1 96 ? 32.306 30.625 29.086 1.00 16.26 96 GLN B N 1
ATOM 1270 C CA . GLN B 1 96 ? 32.518 30.981 30.526 1.00 16.25 96 GLN B CA 1
ATOM 1271 C C . GLN B 1 96 ? 31.414 31.907 31.053 1.00 17.38 96 GLN B C 1
ATOM 1272 O O . GLN B 1 96 ? 30.921 31.700 32.182 1.00 16.66 96 GLN B O 1
ATOM 1278 N N . GLY B 1 97 ? 30.995 32.890 30.267 1.00 16.96 97 GLY B N 1
ATOM 1279 C CA . GLY B 1 97 ? 29.888 33.793 30.674 1.00 18.16 97 GLY B CA 1
ATOM 1280 C C . GLY B 1 97 ? 28.573 33.031 30.935 1.00 19.56 97 GLY B C 1
ATOM 1281 O O . GLY B 1 97 ? 27.840 33.299 31.905 1.00 20.29 97 GLY B O 1
ATOM 1282 N N . LEU B 1 98 ? 28.277 32.073 30.076 1.00 19.02 98 LEU B N 1
ATOM 1283 C CA . LEU B 1 98 ? 27.063 31.281 30.213 1.00 19.12 98 LEU B CA 1
ATOM 1284 C C . LEU B 1 98 ? 27.166 30.377 31.446 1.00 19.79 98 LEU B C 1
ATOM 1285 O O . LEU B 1 98 ? 26.184 30.192 32.178 1.00 20.29 98 LEU B O 1
ATOM 1290 N N . ILE B 1 99 ? 28.356 29.777 31.674 1.00 19.02 99 ILE B N 1
ATOM 1291 C CA . ILE B 1 99 ? 28.621 29.017 32.907 1.00 19.74 99 ILE B CA 1
ATOM 1292 C C . ILE B 1 99 ? 28.378 29.949 34.118 1.00 21.61 99 ILE B C 1
ATOM 1293 O O . ILE B 1 99 ? 27.744 29.572 35.106 1.00 20.85 99 ILE B O 1
ATOM 1298 N N . ASP B 1 100 ? 28.860 31.190 34.030 1.00 20.98 100 ASP B N 1
ATOM 1299 C CA . ASP B 1 100 ? 28.596 32.142 35.135 1.00 22.84 100 ASP B CA 1
ATOM 1300 C C . ASP B 1 100 ? 27.099 32.368 35.326 1.00 24.06 100 ASP B C 1
ATOM 1301 O O . ASP B 1 100 ? 26.630 32.521 36.448 1.00 24.13 100 ASP B O 1
ATOM 1306 N N . GLN B 1 101 ? 26.331 32.354 34.229 1.00 26.34 101 GLN B N 1
ATOM 1307 C CA . GLN B 1 101 ? 24.878 32.488 34.367 1.00 27.91 101 GLN B CA 1
ATOM 1308 C C . GLN B 1 101 ? 24.199 31.295 35.032 1.00 28.76 101 GLN B C 1
ATOM 1309 O O . GLN B 1 101 ? 23.213 31.495 35.808 1.00 28.08 101 GLN B O 1
ATOM 1315 N N . ILE B 1 102 ? 24.671 30.073 34.731 1.00 28.76 102 ILE B N 1
ATOM 1316 C CA . ILE B 1 102 ? 24.062 28.864 35.303 1.00 30.12 102 ILE B CA 1
ATOM 1317 C C . ILE B 1 102 ? 24.367 28.935 36.770 1.00 32.84 102 ILE B C 1
ATOM 1318 O O . ILE B 1 102 ? 23.458 28.924 37.592 1.00 33.46 102 ILE B O 1
ATOM 1323 N N . ASN B 1 103 ? 25.657 29.068 37.080 1.00 35.00 103 ASN B N 1
ATOM 1324 C CA . ASN B 1 103 ? 26.144 29.226 38.446 1.00 38.12 103 ASN B CA 1
ATOM 1325 C C . ASN B 1 103 ? 25.380 30.196 39.316 1.00 39.75 103 ASN B C 1
ATOM 1326 O O . ASN B 1 103 ? 25.277 30.002 40.524 1.00 40.84 103 ASN B O 1
ATOM 1331 N N . SER B 1 104 ? 24.859 31.256 38.712 1.00 41.08 104 SER B N 1
ATOM 1332 C CA . SER B 1 104 ? 24.133 32.244 39.474 1.00 43.32 104 SER B CA 1
ATOM 1333 C C . SER B 1 104 ? 22.617 32.014 39.504 1.00 44.56 104 SER B C 1
ATOM 1334 O O . SER B 1 104 ? 21.948 32.590 40.364 1.00 45.54 104 SER B O 1
ATOM 1337 N N . THR B 1 105 ? 22.072 31.187 38.606 1.00 45.81 105 THR B N 1
ATOM 1338 C CA . THR B 1 105 ? 20.610 30.929 38.593 1.00 47.43 105 THR B CA 1
ATOM 1339 C C . THR B 1 105 ? 20.144 30.062 39.767 1.00 47.34 105 THR B C 1
ATOM 1340 O O . THR B 1 105 ? 20.894 29.795 40.715 1.00 48.28 105 THR B O 1
ATOM 1344 N N . LYS C 1 1 ? 13.042 13.364 27.787 1.00 39.96 1 LYS C N 1
ATOM 1345 C CA . LYS C 1 1 ? 13.260 13.783 29.203 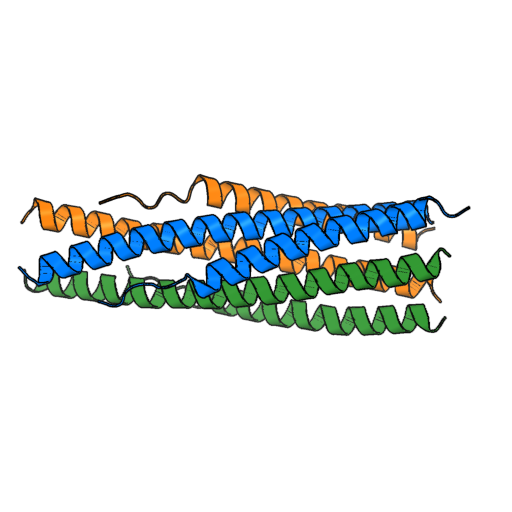1.00 39.63 1 LYS C CA 1
ATOM 1346 C C . LYS C 1 1 ? 14.532 14.630 29.264 1.00 39.07 1 LYS C C 1
ATOM 1347 O O . LYS C 1 1 ? 15.551 14.275 28.644 1.00 39.40 1 LYS C O 1
ATOM 1353 N N . ALA C 1 2 ? 14.472 15.741 29.994 1.00 37.79 2 ALA C N 1
ATOM 1354 C CA . ALA C 1 2 ? 15.477 16.796 29.878 1.00 36.04 2 ALA C CA 1
ATOM 1355 C C . ALA C 1 2 ? 16.867 16.260 30.228 1.00 34.68 2 ALA C C 1
ATOM 1356 O O . ALA C 1 2 ? 17.811 16.434 29.464 1.00 33.28 2 ALA C O 1
ATOM 1358 N N . ILE C 1 3 ? 16.965 15.555 31.348 1.00 32.67 3 ILE C N 1
ATOM 1359 C CA . ILE C 1 3 ? 18.260 15.099 31.846 1.00 31.90 3 ILE C CA 1
ATOM 1360 C C . ILE C 1 3 ? 18.912 14.003 30.993 1.00 30.72 3 ILE C C 1
ATOM 1361 O O . ILE C 1 3 ? 20.149 14.005 30.811 1.00 29.08 3 ILE C O 1
ATOM 1366 N N . ASN C 1 4 ? 18.114 13.069 30.457 1.00 29.38 4 ASN C N 1
ATOM 1367 C CA . ASN C 1 4 ? 18.682 12.110 29.492 1.00 28.22 4 ASN C CA 1
ATOM 1368 C C . ASN C 1 4 ? 19.279 12.800 28.236 1.00 27.03 4 ASN C C 1
ATOM 1369 O O . ASN C 1 4 ? 20.275 12.317 27.674 1.00 26.35 4 ASN C O 1
ATOM 1374 N N . ASN C 1 5 ? 18.627 13.866 27.777 1.00 24.62 5 ASN C N 1
ATOM 1375 C CA . ASN C 1 5 ? 19.096 14.605 26.607 1.00 23.93 5 ASN C CA 1
ATOM 1376 C C . ASN C 1 5 ? 20.375 15.343 26.965 1.00 23.25 5 ASN C C 1
ATOM 1377 O O . ASN C 1 5 ? 21.286 15.438 26.162 1.00 23.28 5 ASN C O 1
ATOM 1382 N N . ILE C 1 6 ? 20.431 15.840 28.198 1.00 20.52 6 ILE C N 1
ATOM 1383 C CA . ILE C 1 6 ? 21.649 16.480 28.713 1.00 19.90 6 ILE C CA 1
ATOM 1384 C C . ILE C 1 6 ? 22.873 15.544 28.771 1.00 19.85 6 ILE C C 1
ATOM 1385 O O . ILE C 1 6 ? 23.960 15.898 28.270 1.00 19.25 6 ILE C O 1
ATOM 1390 N N . VAL C 1 7 ? 22.692 14.363 29.376 1.00 20.10 7 VAL C N 1
ATOM 1391 C CA . VAL C 1 7 ? 23.696 13.284 29.368 1.00 19.28 7 VAL C CA 1
ATOM 1392 C C . VAL C 1 7 ? 24.111 12.924 27.945 1.00 19.50 7 VAL C C 1
ATOM 1393 O O . VAL C 1 7 ? 25.318 12.855 27.661 1.00 19.32 7 VAL C O 1
ATOM 1397 N N . ALA C 1 8 ? 23.147 12.741 27.049 1.00 17.74 8 ALA C N 1
ATOM 1398 C CA . ALA C 1 8 ? 23.470 12.351 25.646 1.00 17.08 8 ALA C CA 1
ATOM 1399 C C . ALA C 1 8 ? 24.248 13.449 24.952 1.00 16.04 8 ALA C C 1
ATOM 1400 O O . ALA C 1 8 ? 25.184 13.175 24.219 1.00 16.12 8 ALA C O 1
ATOM 1402 N N . SER C 1 9 ? 23.894 14.687 25.239 1.00 15.97 9 SER C N 1
ATOM 1403 C CA . SER C 1 9 ? 24.590 15.851 24.679 1.00 14.42 9 SER C CA 1
ATOM 1404 C C . SER C 1 9 ? 26.057 15.870 25.159 1.00 14.76 9 SER C C 1
ATOM 1405 O O . SER C 1 9 ? 26.968 16.030 24.348 1.00 13.33 9 SER C O 1
ATOM 1408 N N . PHE C 1 10 ? 26.271 15.805 26.456 1.00 13.24 10 PHE C N 1
ATOM 1409 C CA . PHE C 1 10 ? 27.694 15.698 26.971 1.00 13.54 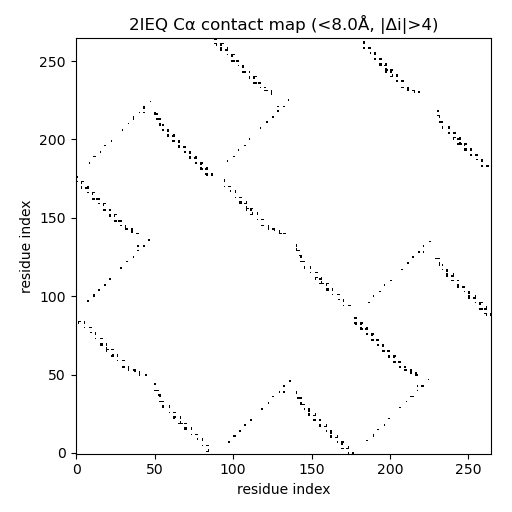10 PHE C CA 1
ATOM 1410 C C . PHE C 1 10 ? 28.448 14.532 26.356 1.00 13.29 10 PHE C C 1
ATOM 1411 O O . PHE C 1 10 ? 29.643 14.658 26.063 1.00 12.68 10 PHE C O 1
ATOM 1419 N N . SER C 1 11 ? 27.778 13.408 26.154 1.00 13.25 11 SER C N 1
ATOM 1420 C CA . SER C 1 11 ? 28.430 12.247 25.516 1.00 15.32 11 SER C CA 1
ATOM 1421 C C . SER C 1 11 ? 28.816 12.498 24.062 1.00 15.24 11 SER C C 1
ATOM 1422 O O . SER C 1 11 ? 29.871 12.056 23.614 1.00 13.99 11 SER C O 1
ATOM 1425 N N . SER C 1 12 ? 27.953 13.217 23.312 1.00 14.23 12 SER C N 1
ATOM 1426 C CA . SER C 1 12 ? 28.267 13.563 21.954 1.00 14.08 12 SER C CA 1
ATOM 1427 C C . SER C 1 12 ? 29.471 14.552 21.999 1.00 12.66 12 SER C C 1
ATOM 1428 O O . SER C 1 12 ? 30.380 14.433 21.225 1.00 13.22 12 SER C O 1
ATOM 1431 N N . VAL C 1 13 ? 29.472 15.488 22.940 1.00 10.96 13 VAL C N 1
ATOM 1432 C CA . VAL C 1 13 ? 30.595 16.436 23.001 1.00 12.19 13 VAL C CA 1
ATOM 1433 C C . VAL C 1 13 ? 31.895 15.647 23.297 1.00 11.20 13 VAL C C 1
ATOM 1434 O O . VAL C 1 13 ? 32.948 15.923 22.705 1.00 12.29 13 VAL C O 1
ATOM 1438 N N . ASN C 1 14 ? 31.844 14.712 24.249 1.00 12.69 14 ASN C N 1
ATOM 1439 C CA . ASN C 1 14 ? 33.049 13.941 24.580 1.00 13.61 14 ASN C CA 1
ATOM 1440 C C . ASN C 1 14 ? 33.580 13.163 23.362 1.00 15.13 14 ASN C C 1
ATOM 1441 O O . ASN C 1 14 ? 34.794 12.965 23.182 1.00 14.03 14 ASN C O 1
ATOM 1446 N N . ASP C 1 15 ? 32.671 12.691 22.543 1.00 13.03 15 ASP C N 1
ATOM 1447 C CA . ASP C 1 15 ? 33.073 11.992 21.332 1.00 15.33 15 ASP C CA 1
ATOM 1448 C C . ASP C 1 15 ? 33.894 12.952 20.442 1.00 13.07 15 ASP C C 1
ATOM 1449 O O . ASP C 1 15 ? 34.956 12.575 19.841 1.00 12.73 15 ASP C O 1
ATOM 1454 N N . ALA C 1 16 ? 33.399 14.184 20.351 1.00 12.37 16 ALA C N 1
ATOM 1455 C CA . ALA C 1 16 ? 34.021 15.230 19.513 1.00 12.25 16 ALA C CA 1
ATOM 1456 C C . ALA C 1 16 ? 35.435 15.558 20.099 1.00 12.19 16 ALA C C 1
ATOM 1457 O O . ALA C 1 16 ? 36.412 15.749 19.362 1.00 13.47 16 ALA C O 1
ATOM 1459 N N . ILE C 1 17 ? 35.542 15.600 21.415 1.00 10.72 17 ILE C N 1
ATOM 1460 C CA . ILE C 1 17 ? 36.868 15.935 22.043 1.00 10.44 17 ILE C CA 1
ATOM 1461 C C . ILE C 1 17 ? 37.840 14.771 21.720 1.00 12.01 17 ILE C C 1
ATOM 1462 O O . ILE C 1 17 ? 38.988 14.975 21.333 1.00 12.42 17 ILE C O 1
ATOM 1467 N N . THR C 1 18 ? 37.338 13.535 21.829 1.00 10.99 18 THR C N 1
ATOM 1468 C CA . THR C 1 18 ? 38.135 12.337 21.463 1.00 12.33 18 THR C CA 1
ATOM 1469 C C . THR C 1 18 ? 38.583 12.414 19.975 1.00 12.75 18 THR C C 1
ATOM 1470 O O . THR C 1 18 ? 39.751 12.206 19.671 1.00 12.08 18 THR C O 1
ATOM 1474 N N . GLN C 1 19 ? 37.696 12.789 19.049 1.00 12.93 19 GLN C N 1
ATOM 1475 C CA . GLN C 1 19 ? 38.079 12.863 17.621 1.00 12.88 19 GLN C CA 1
ATOM 1476 C C . GLN C 1 19 ? 39.124 13.982 17.417 1.00 12.98 19 GLN C C 1
ATOM 1477 O O . GLN C 1 19 ? 39.980 13.892 16.518 1.00 12.68 19 GLN C O 1
ATOM 1483 N N . THR C 1 20 ? 39.030 15.044 18.212 1.00 10.84 20 THR C N 1
ATOM 1484 C CA . THR C 1 20 ? 39.953 16.183 18.102 1.00 10.74 20 THR C CA 1
ATOM 1485 C C . THR C 1 20 ? 41.360 15.757 18.556 1.00 10.72 20 THR C C 1
ATOM 1486 O O . THR C 1 20 ? 42.352 16.058 17.903 1.00 11.30 20 THR C O 1
ATOM 1490 N N . ALA C 1 21 ? 41.427 15.027 19.666 1.00 11.13 21 ALA C N 1
ATOM 1491 C CA . ALA C 1 21 ? 42.704 14.525 20.183 1.00 10.29 21 ALA C CA 1
ATOM 1492 C C . ALA C 1 21 ? 43.356 13.643 19.121 1.00 11.81 21 ALA C C 1
ATOM 1493 O O . ALA C 1 21 ? 44.573 13.710 18.875 1.00 11.86 21 ALA C O 1
ATOM 1495 N N . GLU C 1 22 ? 42.544 12.760 18.528 1.00 11.66 22 GLU C N 1
ATOM 1496 C CA . GLU C 1 22 ? 43.017 11.820 17.475 1.00 12.85 22 GLU C CA 1
ATOM 1497 C C . GLU C 1 22 ? 43.516 12.633 16.259 1.00 12.08 22 GLU C C 1
ATOM 1498 O O . GLU C 1 22 ? 44.557 12.288 15.679 1.00 10.13 22 GLU C O 1
ATOM 1504 N N . ALA C 1 23 ? 42.780 13.687 15.896 1.00 11.74 23 ALA C N 1
ATOM 1505 C CA . ALA C 1 23 ? 43.175 14.506 14.758 1.00 10.91 23 ALA C CA 1
ATOM 1506 C C . ALA C 1 23 ? 44.503 15.188 15.055 1.00 11.77 23 ALA C C 1
ATOM 1507 O O . ALA C 1 23 ? 45.376 15.260 14.218 1.00 11.97 23 ALA C O 1
ATOM 1509 N N . ILE C 1 24 ? 44.659 15.737 16.254 1.00 10.57 24 ILE C N 1
ATOM 1510 C CA . ILE C 1 24 ? 45.966 16.400 16.572 1.00 10.86 24 ILE C CA 1
ATOM 1511 C C . ILE C 1 24 ? 47.106 15.384 16.517 1.00 9.79 24 ILE C C 1
ATOM 1512 O O . ILE C 1 24 ? 48.197 15.662 16.028 1.00 9.81 24 ILE C O 1
ATOM 1517 N N . HIS C 1 25 ? 46.859 14.171 17.008 1.00 10.32 25 HIS C N 1
ATOM 1518 C CA . HIS C 1 25 ? 47.871 13.069 16.936 1.00 11.58 25 HIS C CA 1
ATOM 1519 C C . H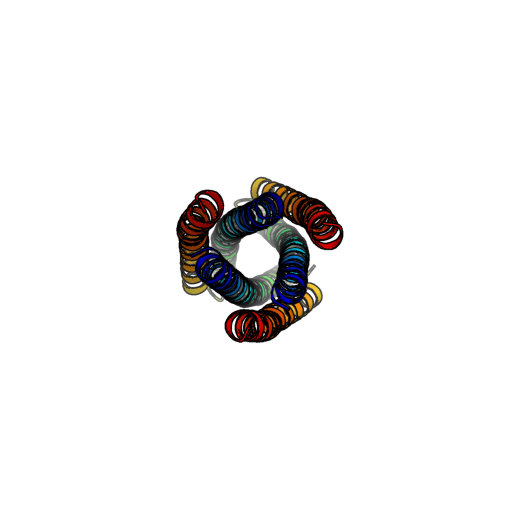IS C 1 25 ? 48.300 12.780 15.482 1.00 10.60 25 HIS C C 1
ATOM 1520 O O . HIS C 1 25 ? 49.497 12.762 15.175 1.00 9.31 25 HIS C O 1
ATOM 1527 N N . THR C 1 26 ? 47.329 12.708 14.578 1.00 9.87 26 THR C N 1
ATOM 1528 C CA . THR C 1 26 ? 47.636 12.478 13.177 1.00 10.22 26 THR C CA 1
ATOM 1529 C C . THR C 1 26 ? 48.463 13.668 12.632 1.00 9.93 26 THR C C 1
ATOM 1530 O O . THR C 1 26 ? 49.424 13.484 11.867 1.00 11.48 26 THR C O 1
ATOM 1534 N N . VAL C 1 27 ? 48.039 14.893 12.961 1.00 9.08 27 VAL C N 1
ATOM 1535 C CA . VAL C 1 27 ? 48.780 16.085 12.515 1.00 9.60 27 VAL C CA 1
ATOM 1536 C C . VAL C 1 27 ? 50.227 15.981 12.990 1.00 9.74 27 VAL C C 1
ATOM 1537 O O . VAL C 1 27 ? 51.113 16.314 12.231 1.00 9.36 27 VAL C O 1
ATOM 1541 N N . THR C 1 28 ? 50.458 15.558 14.236 1.00 10.47 28 THR C N 1
ATOM 1542 C CA . THR C 1 28 ? 51.843 15.454 14.708 1.00 11.11 28 THR C CA 1
ATOM 1543 C C . THR C 1 28 ? 52.650 14.450 13.822 1.00 11.29 28 THR C C 1
ATOM 1544 O O . THR C 1 28 ? 53.821 14.722 13.492 1.00 11.91 28 THR C O 1
ATOM 1548 N N . ILE C 1 29 ? 52.046 13.314 13.474 1.00 10.97 29 ILE C N 1
ATOM 1549 C CA . ILE C 1 29 ? 52.719 12.283 12.678 1.00 11.12 29 ILE C CA 1
ATOM 1550 C C . ILE C 1 29 ? 53.104 12.923 11.332 1.00 9.07 29 ILE C C 1
ATOM 1551 O O . ILE C 1 29 ? 54.272 12.787 10.900 1.00 10.65 29 ILE C O 1
ATOM 1556 N N . ALA C 1 30 ? 52.177 13.672 10.748 1.00 9.89 30 ALA C N 1
ATOM 1557 C CA . ALA C 1 30 ? 52.407 14.321 9.400 1.00 8.90 30 ALA C CA 1
ATOM 1558 C C . ALA C 1 30 ? 53.523 15.384 9.513 1.00 10.20 30 ALA C C 1
ATOM 1559 O O . ALA C 1 30 ? 54.383 15.429 8.668 1.00 10.04 30 ALA C O 1
ATOM 1561 N N . LEU C 1 31 ? 53.477 16.264 10.527 1.00 8.92 31 LEU C N 1
ATOM 1562 C CA . LEU C 1 31 ? 54.548 17.237 10.683 1.00 10.95 31 LEU C CA 1
ATOM 1563 C C . LEU C 1 31 ? 55.939 16.581 10.863 1.00 11.32 31 LEU C C 1
ATOM 1564 O O . LEU C 1 31 ? 56.964 17.085 10.385 1.00 12.22 31 LEU C O 1
ATOM 1569 N N . ASN C 1 32 ? 55.974 15.476 11.600 1.00 11.89 32 ASN C N 1
ATOM 1570 C CA . ASN C 1 32 ? 57.262 14.834 11.858 1.00 15.06 32 ASN C CA 1
ATOM 1571 C C . ASN C 1 32 ? 57.800 14.214 10.547 1.00 13.94 32 ASN C C 1
ATOM 1572 O O . ASN C 1 32 ? 58.999 14.318 10.238 1.00 15.03 32 ASN C O 1
ATOM 1577 N N . LYS C 1 33 ? 56.901 13.672 9.723 1.00 13.10 33 LYS C N 1
ATOM 1578 C CA . LYS C 1 33 ? 57.280 13.162 8.395 1.00 13.22 33 LYS C CA 1
ATOM 1579 C C . LYS C 1 33 ? 57.797 14.305 7.521 1.00 13.74 33 LYS C C 1
ATOM 1580 O O . LYS C 1 33 ? 58.793 14.146 6.786 1.00 14.36 33 LYS C O 1
ATOM 1586 N N . ILE C 1 34 ? 57.114 15.459 7.537 1.00 13.05 34 ILE C N 1
ATOM 1587 C CA . ILE C 1 34 ? 57.548 16.561 6.657 1.00 11.54 34 ILE C CA 1
ATOM 1588 C C . ILE C 1 34 ? 58.940 16.977 7.123 1.00 11.96 34 ILE C C 1
ATOM 1589 O O . ILE C 1 34 ? 59.862 17.150 6.286 1.00 13.93 34 ILE C O 1
ATOM 1594 N N . GLN C 1 35 ? 59.131 17.153 8.436 1.00 13.64 35 GLN C N 1
ATOM 1595 C CA . GLN C 1 35 ? 60.444 17.595 8.929 1.00 15.01 35 GLN C CA 1
ATOM 1596 C C . GLN C 1 35 ? 61.553 16.684 8.363 1.00 16.32 35 GLN C C 1
ATOM 1597 O O . GLN C 1 35 ? 62.552 17.179 7.873 1.00 17.09 35 GLN C O 1
ATOM 1603 N N . ASP C 1 36 ? 61.371 15.376 8.497 1.00 15.86 36 ASP C N 1
ATOM 1604 C CA . ASP C 1 36 ? 62.395 14.392 8.109 1.00 17.74 36 ASP C CA 1
ATOM 1605 C C . ASP C 1 36 ? 62.751 14.569 6.650 1.00 16.34 36 ASP C C 1
ATOM 1606 O O . ASP C 1 36 ? 63.907 14.626 6.326 1.00 18.86 36 ASP C O 1
ATOM 1611 N N . VAL C 1 37 ? 61.766 14.616 5.771 1.00 15.14 37 VAL C N 1
ATOM 1612 C CA . VAL C 1 37 ? 62.038 14.688 4.305 1.00 14.94 37 VAL C CA 1
ATOM 1613 C C . VAL C 1 37 ? 62.670 16.048 3.943 1.00 15.55 37 VAL C C 1
ATOM 1614 O O . VAL C 1 37 ? 63.620 16.132 3.116 1.00 16.16 37 VAL C O 1
ATOM 1618 N N . VAL C 1 38 ? 62.169 17.133 4.560 1.00 14.23 38 VAL C N 1
ATOM 1619 C CA . VAL C 1 38 ? 62.657 18.477 4.254 1.00 14.48 38 VAL C CA 1
ATOM 1620 C C . VAL C 1 38 ? 64.107 18.576 4.667 1.00 15.13 38 VAL C C 1
ATOM 1621 O O . VAL C 1 38 ? 64.917 19.195 3.975 1.00 17.01 38 VAL C O 1
ATOM 1625 N N . ASN C 1 39 ? 64.458 17.989 5.804 1.00 16.24 39 ASN C N 1
ATOM 1626 C CA . ASN C 1 39 ? 65.855 18.063 6.217 1.00 17.86 39 ASN C CA 1
ATOM 1627 C C . ASN C 1 39 ? 66.741 17.097 5.425 1.00 18.70 39 ASN C C 1
ATOM 1628 O O . ASN C 1 39 ? 67.900 17.398 5.171 1.00 20.66 39 ASN C O 1
ATOM 1633 N N . GLN C 1 40 ? 66.172 16.013 4.949 1.00 19.83 40 GLN C N 1
ATOM 1634 C CA . GLN C 1 40 ? 66.924 15.124 4.036 1.00 20.30 40 GLN C CA 1
ATOM 1635 C C . GLN C 1 40 ? 67.292 15.883 2.763 1.00 21.23 40 GLN C C 1
ATOM 1636 O O . GLN C 1 40 ? 68.453 15.801 2.287 1.00 21.69 40 GLN C O 1
ATOM 1642 N N . GLN C 1 41 ? 66.330 16.640 2.222 1.00 20.47 41 GLN C N 1
ATOM 1643 C CA . GLN C 1 41 ? 66.528 17.441 1.005 1.00 21.60 41 GLN C CA 1
ATOM 1644 C C . GLN C 1 41 ? 67.452 18.638 1.177 1.00 22.74 41 GLN C C 1
ATOM 1645 O O . GLN C 1 41 ? 68.224 18.944 0.261 1.00 23.26 41 GLN C O 1
ATOM 1651 N N . GLY C 1 42 ? 67.377 19.333 2.319 1.00 21.60 42 GLY C N 1
ATOM 1652 C CA . GLY C 1 42 ? 68.299 20.434 2.636 1.00 22.95 42 GLY C CA 1
ATOM 1653 C C . GLY C 1 42 ? 69.734 19.960 2.747 1.00 24.22 42 GLY C C 1
ATOM 1654 O O . GLY C 1 42 ? 70.648 20.611 2.246 1.00 24.52 42 GLY C O 1
ATOM 1655 N N . SER C 1 43 ? 69.925 18.796 3.354 1.00 25.11 43 SER C N 1
ATOM 1656 C CA . SER C 1 43 ? 71.244 18.197 3.460 1.00 27.90 43 SER C CA 1
ATOM 1657 C C . SER C 1 43 ? 71.826 17.924 2.064 1.00 28.51 43 SER C C 1
ATOM 1658 O O . SER C 1 43 ? 72.959 18.345 1.761 1.00 29.01 43 SER C O 1
ATOM 1661 N N . ALA C 1 44 ? 71.028 17.262 1.228 1.00 28.73 44 ALA C N 1
ATOM 1662 C CA . ALA C 1 44 ? 71.390 16.877 -0.144 1.00 30.14 44 ALA C CA 1
ATOM 1663 C C . ALA C 1 44 ? 71.739 18.099 -0.997 1.00 31.06 44 ALA C C 1
ATOM 1664 O O . ALA C 1 44 ? 72.790 18.125 -1.675 1.00 31.80 44 ALA C O 1
ATOM 1666 N N . LEU C 1 45 ? 70.879 19.120 -0.946 1.00 31.04 45 LEU C N 1
ATOM 1667 C CA . LEU C 1 45 ? 71.123 20.393 -1.613 1.00 32.45 45 LEU C CA 1
ATOM 1668 C C . LEU C 1 45 ? 72.430 21.051 -1.173 1.00 34.23 45 LEU C C 1
ATOM 1669 O O . LEU C 1 45 ? 73.173 21.576 -2.007 1.00 34.12 45 LEU C O 1
ATOM 1674 N N . ASN C 1 46 ? 72.706 21.036 0.129 1.00 35.79 46 ASN C N 1
ATOM 1675 C CA . ASN C 1 46 ? 73.986 21.541 0.649 1.00 38.07 46 ASN C CA 1
ATOM 1676 C C . ASN C 1 46 ? 75.175 20.785 0.062 1.00 39.17 46 ASN C C 1
ATOM 1677 O O . ASN C 1 46 ? 76.097 21.389 -0.522 1.00 39.24 46 ASN C O 1
ATOM 1682 N N . HIS C 1 47 ? 75.122 19.460 0.196 1.00 40.72 47 HIS C N 1
ATOM 1683 C CA . HIS C 1 47 ? 76.194 18.583 -0.254 1.00 42.63 47 HIS C CA 1
ATOM 1684 C C . HIS C 1 47 ? 76.458 18.797 -1.747 1.00 43.48 47 HIS C C 1
ATOM 1685 O O . HIS C 1 47 ? 77.623 18.912 -2.169 1.00 43.87 47 HIS C O 1
ATOM 1692 N N . LEU C 1 48 ? 75.383 18.881 -2.529 1.00 43.68 48 LEU C N 1
ATOM 1693 C CA . LEU C 1 48 ? 75.456 19.127 -3.971 1.00 44.74 48 LEU C CA 1
ATOM 1694 C C . LEU C 1 48 ? 76.010 20.506 -4.333 1.00 45.89 48 LEU C C 1
ATOM 1695 O O . LEU C 1 48 ? 76.807 20.628 -5.268 1.00 45.57 48 LEU C O 1
ATOM 1700 N N . THR C 1 49 ? 75.586 21.536 -3.600 1.00 47.48 49 THR C N 1
ATOM 1701 C CA . THR C 1 49 ? 76.088 22.894 -3.794 1.00 49.15 49 THR C CA 1
ATOM 1702 C C . THR C 1 49 ? 77.595 23.001 -3.524 1.00 50.26 49 THR C C 1
ATOM 1703 O O . THR C 1 49 ? 78.302 23.651 -4.294 1.00 50.48 49 THR C O 1
ATOM 1707 N N . SER C 1 50 ? 78.085 22.349 -2.463 1.00 51.39 50 SER C N 1
ATOM 1708 C CA . SER C 1 50 ? 79.530 22.356 -2.126 1.00 52.64 50 SER C CA 1
ATOM 1709 C C . SER C 1 50 ? 80.396 21.528 -3.073 1.00 53.36 50 SER C C 1
ATOM 1710 O O . SER C 1 50 ? 81.537 21.890 -3.353 1.00 53.55 50 SER C O 1
ATOM 1713 N N . GLN C 1 51 ? 79.867 20.402 -3.540 1.00 54.36 51 GLN C N 1
ATOM 1714 C CA . GLN C 1 51 ? 80.565 19.593 -4.529 1.00 55.13 51 GLN C CA 1
ATOM 1715 C C . GLN C 1 51 ? 80.813 20.467 -5.749 1.00 55.20 51 GLN C C 1
ATOM 1716 O O . GLN C 1 51 ? 81.752 20.233 -6.499 1.00 55.17 51 GLN C O 1
ATOM 1722 N N . LEU C 1 52 ? 79.968 21.487 -5.924 1.00 55.30 52 LEU C N 1
ATOM 1723 C CA . LEU C 1 52 ? 80.085 22.432 -7.045 1.00 55.17 52 LEU C CA 1
ATOM 1724 C C . LEU C 1 52 ? 80.669 23.785 -6.632 1.00 55.04 52 LEU C C 1
ATOM 1725 O O . LEU C 1 52 ? 81.639 23.860 -5.877 1.00 55.72 52 LEU C O 1
ATOM 1730 N N . THR C 1 70 ? 69.345 27.452 6.583 1.00 36.70 70 THR C N 1
ATOM 1731 C CA . THR C 1 70 ? 68.571 26.875 7.680 1.00 35.89 70 THR C CA 1
ATOM 1732 C C . THR C 1 70 ? 68.519 25.353 7.613 1.00 34.32 70 THR C C 1
ATOM 1733 O O . THR C 1 70 ? 69.100 24.721 6.715 1.00 35.53 70 THR C O 1
ATOM 1737 N N . TYR C 1 71 ? 67.880 24.783 8.623 1.00 30.86 71 TYR C N 1
ATOM 1738 C CA . TYR C 1 71 ? 67.227 23.481 8.550 1.00 27.78 71 TYR C CA 1
ATOM 1739 C C . TYR C 1 71 ? 65.895 23.698 9.291 1.00 24.53 71 TYR C C 1
ATOM 1740 O O . TYR C 1 71 ? 65.678 24.743 9.921 1.00 24.22 71 TYR C O 1
ATOM 1749 N N . LEU C 1 72 ? 65.020 22.709 9.206 1.00 20.34 72 LEU C N 1
ATOM 1750 C CA . LEU C 1 72 ? 63.695 22.787 9.840 1.00 17.92 72 LEU C CA 1
ATOM 1751 C C . LEU C 1 72 ? 63.694 22.123 11.196 1.00 15.80 72 LEU C C 1
ATOM 1752 O O . LEU C 1 72 ? 63.981 20.912 11.322 1.00 16.72 72 LEU C O 1
ATOM 1757 N N . ASN C 1 73 ? 63.351 22.890 12.238 1.00 14.34 73 ASN C N 1
ATOM 1758 C CA . ASN C 1 73 ? 63.282 22.299 13.568 1.00 15.50 73 ASN C CA 1
ATOM 1759 C C . ASN C 1 73 ? 61.873 22.502 14.136 1.00 14.04 73 ASN C C 1
ATOM 1760 O O . ASN C 1 73 ? 61.528 23.627 14.568 1.00 13.52 73 ASN C O 1
ATOM 1765 N N . LEU C 1 74 ? 61.055 21.439 14.087 1.00 13.41 74 LEU C N 1
ATOM 1766 C CA . LEU C 1 74 ? 59.719 21.513 14.667 1.00 13.76 74 LEU C CA 1
ATOM 1767 C C . LEU C 1 74 ? 59.651 20.860 16.046 1.00 14.22 74 LEU C C 1
ATOM 1768 O O . LEU C 1 74 ? 58.579 20.571 16.520 1.00 13.75 74 LEU C O 1
ATOM 1773 N N . SER C 1 75 ? 60.806 20.612 16.678 1.00 13.66 75 SER C N 1
ATOM 1774 C CA . SER C 1 75 ? 60.804 19.821 17.892 1.00 13.91 75 SER C CA 1
ATOM 1775 C C . SER C 1 75 ? 59.919 20.464 18.975 1.00 13.15 75 SER C C 1
ATOM 1776 O O . SER C 1 75 ? 59.194 19.703 19.677 1.00 14.72 75 SER C O 1
ATOM 1779 N N . SER C 1 76 ? 59.944 21.794 19.105 1.00 14.11 76 SER C N 1
ATOM 1780 C CA . SER C 1 76 ? 59.119 22.460 20.178 1.00 14.22 76 SER C CA 1
ATOM 1781 C C . SER C 1 76 ? 57.637 22.306 19.896 1.00 14.22 76 SER C C 1
ATOM 1782 O O . SER C 1 76 ? 56.868 21.838 20.753 1.00 14.36 76 SER C O 1
ATOM 1785 N N . GLU C 1 77 ? 57.282 22.566 18.634 1.00 12.28 77 GLU C N 1
ATOM 1786 C CA . GLU C 1 77 ? 55.862 22.471 18.256 1.00 13.47 77 GLU C CA 1
ATOM 1787 C C . GLU C 1 77 ? 55.354 21.032 18.382 1.00 12.95 77 GLU C C 1
ATOM 1788 O O . GLU C 1 77 ? 54.236 20.822 18.844 1.00 12.67 77 GLU C O 1
ATOM 1794 N N . LEU C 1 78 ? 56.169 20.042 17.982 1.00 12.06 78 LEU C N 1
ATOM 1795 C CA . LEU C 1 78 ? 55.831 18.638 18.113 1.00 12.57 78 LEU C CA 1
ATOM 1796 C C . LEU C 1 78 ? 55.591 18.238 19.552 1.00 12.93 78 LEU C C 1
ATOM 1797 O O . LEU C 1 78 ? 54.598 17.598 19.862 1.00 13.84 78 LEU C O 1
ATOM 1802 N N . LYS C 1 79 ? 56.450 18.734 20.462 1.00 13.83 79 LYS C N 1
ATOM 1803 C CA . LYS C 1 79 ? 56.275 18.412 21.881 1.00 14.81 79 LYS C CA 1
ATOM 1804 C C . LYS C 1 79 ? 55.035 19.045 22.500 1.00 14.95 79 LYS C C 1
ATOM 1805 O O . L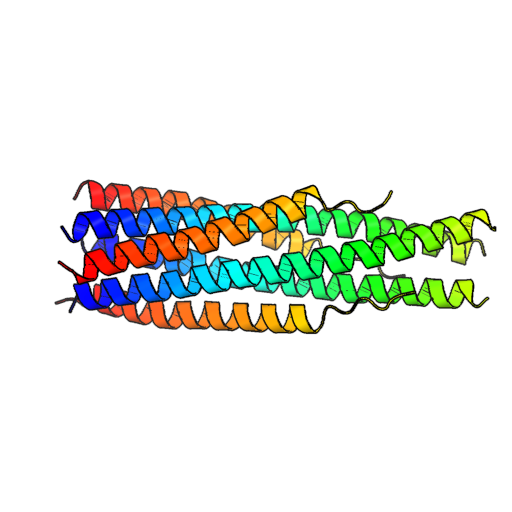YS C 1 79 ? 54.331 18.385 23.285 1.00 16.03 79 LYS C O 1
ATOM 1811 N N . GLN C 1 80 ? 54.748 20.284 22.106 1.00 14.87 80 GLN C N 1
ATOM 1812 C CA . GLN C 1 80 ? 53.525 20.970 22.541 1.00 15.67 80 GLN C CA 1
ATOM 1813 C C . GLN C 1 80 ? 52.299 20.234 22.006 1.00 14.14 80 GLN C C 1
ATOM 1814 O O . GLN C 1 80 ? 51.334 20.112 22.715 1.00 13.21 80 GLN C O 1
ATOM 1820 N N . LEU C 1 81 ? 52.329 19.800 20.746 1.00 13.48 81 LEU C N 1
ATOM 1821 C CA . LEU C 1 81 ? 51.140 19.058 20.181 1.00 13.01 81 LEU C CA 1
ATOM 1822 C C . LEU C 1 81 ? 50.963 17.739 20.876 1.00 14.72 81 LEU C C 1
ATOM 1823 O O . LEU C 1 81 ? 49.823 17.292 21.127 1.00 13.03 81 LEU C O 1
ATOM 1828 N N . GLU C 1 82 ? 52.085 17.054 21.189 1.00 14.45 82 GLU C N 1
ATOM 1829 C CA . GLU C 1 82 ? 51.992 15.789 21.899 1.00 15.67 82 GLU C CA 1
ATOM 1830 C C . GLU C 1 82 ? 51.343 15.987 23.270 1.00 14.07 82 GLU C C 1
ATOM 1831 O O . GLU C 1 82 ? 50.527 15.185 23.692 1.00 14.16 82 GLU C O 1
ATOM 1837 N N . ALA C 1 83 ? 51.691 17.090 23.922 1.00 15.05 83 ALA C N 1
ATOM 1838 C CA . ALA C 1 83 ? 51.170 17.478 25.244 1.00 14.46 83 ALA C CA 1
ATOM 1839 C C . ALA C 1 83 ? 49.653 17.737 25.133 1.00 13.72 83 ALA C C 1
ATOM 1840 O O . ALA C 1 83 ? 48.895 17.310 25.980 1.00 11.85 83 ALA C O 1
ATOM 1842 N N . LYS C 1 84 ? 49.246 18.412 24.061 1.00 13.94 84 LYS C N 1
ATOM 1843 C CA . LYS C 1 84 ? 47.791 18.680 23.757 1.00 14.03 84 LYS C CA 1
ATO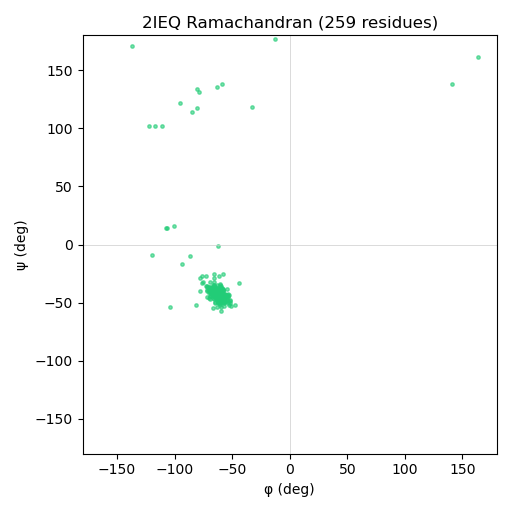M 1844 C C . LYS C 1 84 ? 47.011 17.407 23.440 1.00 14.21 84 LYS C C 1
ATOM 1845 O O . LYS C 1 84 ? 45.914 17.246 23.901 1.00 14.76 84 LYS C O 1
ATOM 1851 N N . THR C 1 85 ? 47.593 16.456 22.706 1.00 14.48 85 THR C N 1
ATOM 1852 C CA . THR C 1 85 ? 46.963 15.161 22.517 1.00 14.14 85 THR C CA 1
ATOM 1853 C C . THR C 1 85 ? 46.670 14.526 23.878 1.00 13.94 85 THR C C 1
ATOM 1854 O O . THR C 1 85 ? 45.546 14.038 24.126 1.00 12.85 85 THR C O 1
ATOM 1858 N N . ALA C 1 86 ? 47.689 14.523 24.738 1.00 10.15 86 ALA C N 1
ATOM 1859 C CA . ALA C 1 86 ? 47.515 13.866 26.024 1.00 11.32 86 ALA C CA 1
ATOM 1860 C C . ALA C 1 86 ? 46.465 14.591 26.862 1.00 11.93 86 ALA C C 1
ATOM 1861 O O . ALA C 1 86 ? 45.685 13.920 27.598 1.00 12.98 86 ALA C O 1
ATOM 1863 N N . SER C 1 87 ? 46.534 15.922 26.910 1.00 12.08 87 SER C N 1
ATOM 1864 C CA . SER C 1 87 ? 45.656 16.669 27.816 1.00 12.31 87 SER C CA 1
ATOM 1865 C C . SER C 1 87 ? 44.220 16.568 27.344 1.00 12.73 87 SER C C 1
ATOM 1866 O O . SER C 1 87 ? 43.312 16.447 28.161 1.00 14.78 87 SER C O 1
ATOM 1869 N N . LEU C 1 88 ? 44.019 16.594 26.022 1.00 13.41 88 LEU C N 1
ATOM 1870 C CA . LEU C 1 88 ? 42.635 16.360 25.506 1.00 13.42 88 LEU C CA 1
ATOM 1871 C C . LEU C 1 88 ? 42.112 14.981 25.898 1.00 14.63 88 LEU C C 1
ATOM 1872 O O . LEU C 1 88 ? 40.953 14.816 26.331 1.00 13.88 88 LEU C O 1
ATOM 1877 N N . PHE C 1 89 ? 42.954 13.952 25.710 1.00 13.95 89 PHE C N 1
ATOM 1878 C CA . PHE C 1 89 ? 42.547 12.585 26.101 1.00 15.03 89 PHE C CA 1
ATOM 1879 C C . PHE C 1 89 ? 42.240 12.540 27.616 1.00 14.71 89 PHE C C 1
ATOM 1880 O O . PHE C 1 89 ? 41.214 11.998 28.046 1.00 14.38 89 PHE C O 1
ATOM 1888 N N . GLN C 1 90 ? 43.061 13.193 28.410 1.00 15.51 90 GLN C N 1
ATOM 1889 C CA . GLN C 1 90 ? 42.751 13.340 29.843 1.00 16.14 90 GLN C CA 1
ATOM 1890 C C . GLN C 1 90 ? 41.390 13.987 30.162 1.00 16.32 90 GLN C C 1
ATOM 1891 O O . GLN C 1 90 ? 40.622 13.480 31.007 1.00 15.18 90 GLN C O 1
ATOM 1897 N N . THR C 1 91 ? 41.059 15.065 29.448 1.00 14.79 91 THR C N 1
ATOM 1898 C CA . THR C 1 91 ? 39.754 15.707 29.621 1.00 14.50 91 THR C CA 1
ATOM 1899 C C . THR C 1 91 ? 38.615 14.724 29.261 1.00 14.38 91 THR C C 1
ATOM 1900 O O . THR C 1 91 ? 37.608 14.705 29.952 1.00 16.96 91 THR C O 1
ATOM 1904 N N . THR C 1 92 ? 38.773 13.896 28.228 1.00 13.52 92 THR C N 1
ATOM 1905 C CA . THR C 1 92 ? 37.711 12.894 27.931 1.00 14.73 92 THR C CA 1
ATOM 1906 C C . THR C 1 92 ? 37.444 11.934 29.109 1.00 15.60 92 THR C C 1
ATOM 1907 O O . THR C 1 92 ? 36.283 11.564 29.361 1.00 15.12 92 THR C O 1
ATOM 1911 N N . VAL C 1 93 ? 38.494 11.521 29.808 1.00 15.73 93 VAL C N 1
ATOM 1912 C CA . VAL C 1 93 ? 38.323 10.653 31.018 1.00 14.98 93 VAL C CA 1
ATOM 1913 C C . VAL C 1 93 ? 37.617 11.442 32.138 1.00 15.60 93 VAL C C 1
ATOM 1914 O O . VAL C 1 93 ? 36.697 10.920 32.807 1.00 17.20 93 VAL C O 1
ATOM 1918 N N . GLU C 1 94 ? 38.050 12.678 32.345 1.00 14.89 94 GLU C N 1
ATOM 1919 C CA . GLU C 1 94 ? 37.434 13.558 33.354 1.00 15.41 94 GLU C CA 1
ATOM 1920 C C . GLU C 1 94 ? 35.950 13.795 33.070 1.00 15.33 94 GLU C C 1
ATOM 1921 O O . GLU C 1 94 ? 35.081 13.652 33.960 1.00 16.68 94 GLU C O 1
ATOM 1927 N N . LEU C 1 95 ? 35.658 14.183 31.835 1.00 15.17 95 LEU C N 1
ATOM 1928 C CA . LEU C 1 95 ? 34.286 14.430 31.386 1.00 14.05 95 LEU C CA 1
ATOM 1929 C C . LEU C 1 95 ? 33.434 13.186 31.465 1.00 14.83 95 LEU C C 1
ATOM 1930 O O . LEU C 1 95 ? 32.307 13.259 31.953 1.00 16.12 95 LEU C O 1
ATOM 1935 N N . GLN C 1 96 ? 33.961 12.031 31.055 1.00 14.92 96 GLN C N 1
ATOM 1936 C CA . GLN C 1 96 ? 33.231 10.763 31.277 1.00 16.16 96 GLN C CA 1
ATOM 1937 C C . GLN C 1 96 ? 32.820 10.533 32.784 1.00 15.20 96 GLN C C 1
ATOM 1938 O O . GLN C 1 96 ? 31.666 10.137 33.055 1.00 16.72 96 GLN C O 1
ATOM 1944 N N . GLY C 1 97 ? 33.725 10.760 33.728 1.00 15.07 97 GLY C N 1
ATOM 1945 C CA . GLY C 1 97 ? 33.424 10.611 35.147 1.00 17.38 97 GLY C CA 1
ATOM 1946 C C . GLY C 1 97 ? 32.298 11.561 35.550 1.00 18.97 97 GLY C C 1
ATOM 1947 O O . GLY C 1 97 ? 31.380 11.176 36.284 1.00 20.38 97 GLY C O 1
ATOM 1948 N N . LEU C 1 98 ? 32.325 12.783 35.021 1.00 17.87 98 LEU C N 1
ATOM 1949 C CA . LEU C 1 98 ? 31.240 13.734 35.351 1.00 18.56 98 LEU C CA 1
ATOM 1950 C C . LEU C 1 98 ? 29.914 13.314 34.758 1.00 19.05 98 LEU C C 1
ATOM 1951 O O . LEU C 1 98 ? 28.879 13.369 35.457 1.00 20.06 98 LEU C O 1
ATOM 1956 N N . ILE C 1 99 ? 29.945 12.811 33.513 1.00 19.17 99 ILE C N 1
ATOM 1957 C CA . ILE C 1 99 ? 28.755 12.301 32.864 1.00 20.55 99 ILE C CA 1
ATOM 1958 C C . ILE C 1 99 ? 28.192 11.151 33.712 1.00 21.97 99 ILE C C 1
ATOM 1959 O O . ILE C 1 99 ? 26.989 11.085 33.960 1.00 22.64 99 ILE C O 1
ATOM 1964 N N . ASP C 1 100 ? 29.066 10.261 34.172 1.00 21.80 100 ASP C N 1
ATOM 1965 C CA . ASP C 1 100 ? 28.667 9.184 35.120 1.00 24.13 100 ASP C CA 1
ATOM 1966 C C . ASP C 1 100 ? 27.951 9.683 36.383 1.00 25.42 100 ASP C C 1
ATOM 1967 O O . ASP C 1 100 ? 26.937 9.114 36.782 1.00 27.10 100 ASP C O 1
ATOM 1972 N N . GLN C 1 101 ? 28.462 10.752 36.989 1.00 26.93 101 GLN C N 1
ATOM 1973 C CA . GLN C 1 101 ? 27.806 11.422 38.138 1.00 29.18 101 GLN C CA 1
ATOM 1974 C C . GLN C 1 101 ? 26.427 11.995 37.787 1.00 29.76 101 GLN C C 1
ATOM 1975 O O . GLN C 1 101 ? 25.480 11.908 38.599 1.00 31.02 101 GLN C O 1
ATOM 1981 N N . ILE C 1 102 ? 26.293 12.573 36.601 1.00 30.48 102 ILE C N 1
ATOM 1982 C CA . ILE C 1 102 ? 24.988 13.114 36.159 1.00 31.46 102 ILE C CA 1
ATOM 1983 C C . ILE C 1 102 ? 23.975 11.976 36.013 1.00 33.29 102 ILE C C 1
ATOM 1984 O O . ILE C 1 102 ? 22.819 12.126 36.412 1.00 33.39 102 ILE C O 1
ATOM 1989 N N . ASN C 1 103 ? 24.419 10.859 35.433 1.00 34.59 103 ASN C N 1
ATOM 1990 C CA . ASN C 1 103 ? 23.620 9.625 35.360 1.00 37.00 103 ASN C CA 1
ATOM 1991 C C . ASN C 1 103 ? 23.239 9.009 36.708 1.00 38.73 103 ASN C C 1
ATOM 1992 O O . ASN C 1 103 ? 22.241 8.293 36.810 1.00 40.02 103 ASN C O 1
ATOM 1997 N N . SER C 1 104 ? 24.057 9.249 37.727 1.00 40.58 104 SER C N 1
ATOM 1998 C CA . SER C 1 104 ? 23.837 8.715 39.059 1.00 42.35 104 SER C CA 1
ATOM 1999 C C . SER C 1 104 ? 22.619 9.332 39.760 1.00 43.39 104 SER C C 1
ATOM 2000 O O . SER C 1 104 ? 21.942 8.666 40.554 1.00 44.26 104 SER C O 1
ATOM 2003 N N . THR C 1 105 ? 22.339 10.600 39.467 1.00 44.14 105 THR C N 1
ATOM 2004 C CA . THR C 1 105 ? 21.514 11.453 40.352 1.00 44.36 105 THR C CA 1
ATOM 2005 C C . THR C 1 105 ? 20.025 11.112 40.446 1.00 43.95 105 THR C C 1
ATOM 2006 O O . THR C 1 105 ? 19.503 10.357 39.632 1.00 43.96 105 THR C O 1
#

CATH classification: 1.20.5.300